Protein AF-0000000077903891 (afdb_homodimer)

Secondary structure (DSSP, 8-state):
-EEEEGGGGGGGTTS-HHHHHHHHHHHHHHHHS-GGGSPSEEEEEETTTEEEEEEEEE-B---SEEEEESSEEEEEEEEEE--EEEEE-S--EE-S--BTTEEEEE---SEEEE-SSSEEEEE-TT-EEEEEE-BTTBSEEEEEEEEEE---/-EEEEGGGGGGGTTS-HHHHHHHHHHHHHHHHS-GGGSPSEEEEEETTTEEEEEEEEE-B---SEEEEESSEEEEEEEEEE--EEEEE-S--EE-S--BTTEEEEE---SEEEE-SSSEEEEE-TT-EEEEEE-BTTBSEEEEEEEEEE---

Sequence (304 aa):
MICDALEHLNRYRGLHRNLDTAIDYLTAYHVAHDLSDLPLGRTEVDGENVFINVMEADLSPDSTRLEYHKKYADLQIDLTGGEGWGYTTLPGEEAGEFTGDIGFRTSPDAVSGTLGEGRFVLFFPGELHKPGVARPGCAHVRKAVIKIRMEDMICDALEHLNRYRGLHRNLDTAIDYLTAYHVAHDLSDLPLGRTEVDGENVFINVMEADLSPDSTRLEYHKKYADLQIDLTGGEGWGYTTLPGEEAGEFTGDIGFRTSPDAVSGTLGEGRFVLFFPGELHKPGVARPGCAHVRKAVIKIRMED

Radius of gyration: 19.02 Å; Cα contacts (8 Å, |Δi|>4): 755; chains: 2; bounding box: 44×51×45 Å

Structure (mmCIF, N/CA/C/O backbone):
data_AF-0000000077903891-model_v1
#
loop_
_entity.id
_entity.type
_entity.pdbx_description
1 polymer 'Toxin-antitoxin biofilm protein TabA'
#
loop_
_atom_site.group_PDB
_atom_site.id
_atom_site.type_symbol
_atom_site.label_atom_id
_atom_site.label_alt_id
_atom_site.label_comp_id
_atom_site.label_asym_id
_atom_site.label_entity_id
_atom_site.label_seq_id
_atom_site.pdbx_PDB_ins_code
_atom_site.Cartn_x
_atom_site.Cartn_y
_atom_site.Cartn_z
_atom_site.occupancy
_atom_site.B_iso_or_equiv
_atom_site.auth_seq_id
_atom_site.auth_comp_id
_atom_site.auth_asym_id
_atom_site.auth_atom_id
_atom_site.pdbx_PDB_model_num
ATOM 1 N N . MET A 1 1 ? 4.922 0.698 1.304 1 98.62 1 MET A N 1
ATOM 2 C CA . MET A 1 1 ? 3.844 1.652 1.537 1 98.62 1 MET A CA 1
ATOM 3 C C . MET A 1 1 ? 2.523 0.931 1.795 1 98.62 1 MET A C 1
ATOM 5 O O . MET A 1 1 ? 2.35 -0.218 1.387 1 98.62 1 MET A O 1
ATOM 9 N N . ILE A 1 2 ? 1.702 1.571 2.559 1 98.81 2 ILE A N 1
ATOM 10 C CA . ILE A 1 2 ? 0.356 1.092 2.85 1 98.81 2 ILE A CA 1
ATOM 11 C C . ILE A 1 2 ? -0.668 2.146 2.436 1 98.81 2 ILE A C 1
ATOM 13 O O . ILE A 1 2 ? -0.482 3.338 2.695 1 98.81 2 ILE A O 1
ATOM 17 N N . CYS A 1 3 ? -1.64 1.757 1.701 1 98.75 3 CYS A N 1
ATOM 18 C CA . CYS A 1 3 ? -2.785 2.607 1.398 1 98.75 3 CYS A CA 1
ATOM 19 C C . CYS A 1 3 ? -4.094 1.891 1.706 1 98.75 3 CYS A C 1
ATOM 21 O O . CYS A 1 3 ? -4.289 0.746 1.295 1 98.75 3 CYS A O 1
ATOM 23 N N . ASP A 1 4 ? -4.945 2.537 2.424 1 98.62 4 ASP A N 1
ATOM 24 C CA . ASP A 1 4 ? -6.191 1.904 2.846 1 98.62 4 ASP A CA 1
ATOM 25 C C . ASP A 1 4 ? -7.207 2.945 3.314 1 98.62 4 ASP A C 1
ATOM 27 O O . ASP A 1 4 ? -6.902 4.141 3.355 1 98.62 4 ASP A O 1
ATOM 31 N N . ALA A 1 5 ? -8.445 2.5 3.492 1 97.44 5 ALA A N 1
ATOM 32 C CA . ALA A 1 5 ? -9.445 3.352 4.129 1 97.44 5 ALA A CA 1
ATOM 33 C C . ALA A 1 5 ? -9.117 3.574 5.602 1 97.44 5 ALA A C 1
ATOM 35 O O . ALA A 1 5 ? -8.664 2.658 6.289 1 97.44 5 ALA A O 1
ATOM 36 N N . LEU A 1 6 ? -9.422 4.777 6.105 1 96.81 6 LEU A N 1
ATOM 37 C CA . LEU A 1 6 ? -9.156 5.125 7.5 1 96.81 6 LEU A CA 1
ATOM 38 C C . LEU A 1 6 ? -9.844 4.148 8.445 1 96.81 6 LEU A C 1
ATOM 40 O O . LEU A 1 6 ? -9.32 3.852 9.523 1 96.81 6 LEU A O 1
ATOM 44 N N . GLU A 1 7 ? -10.977 3.65 8.055 1 95.5 7 GLU A N 1
ATOM 45 C CA . GLU A 1 7 ? -11.734 2.73 8.906 1 95.5 7 GLU A CA 1
ATOM 46 C C . GLU A 1 7 ? -10.945 1.447 9.156 1 95.5 7 GLU A C 1
ATOM 48 O O . GLU A 1 7 ? -11.258 0.697 10.086 1 95.5 7 GLU A O 1
ATOM 53 N N . HIS A 1 8 ? -9.914 1.197 8.359 1 97.06 8 HIS A N 1
ATOM 54 C CA . HIS A 1 8 ? -9.141 -0.029 8.5 1 97.06 8 HIS A CA 1
ATOM 55 C C . HIS A 1 8 ? -7.781 0.25 9.133 1 97.06 8 HIS A C 1
ATOM 57 O O . HIS A 1 8 ? -6.902 -0.615 9.141 1 97.06 8 HIS A O 1
ATOM 63 N N . LEU A 1 9 ? -7.602 1.413 9.672 1 97.75 9 LEU A N 1
ATOM 64 C CA . LEU A 1 9 ? -6.316 1.818 10.234 1 97.75 9 LEU A CA 1
ATOM 65 C C . LEU A 1 9 ? -5.848 0.827 11.289 1 97.75 9 LEU A C 1
ATOM 67 O O . LEU A 1 9 ? -4.656 0.526 11.383 1 97.75 9 LEU A O 1
ATOM 71 N N . ASN A 1 10 ? -6.801 0.254 12.055 1 97.5 10 ASN A N 1
ATOM 72 C CA . ASN A 1 10 ? -6.477 -0.66 13.148 1 97.5 10 ASN A CA 1
ATOM 73 C C . ASN A 1 10 ? -5.879 -1.964 12.625 1 97.5 10 ASN A C 1
ATOM 75 O O . ASN A 1 10 ? -5.258 -2.713 13.383 1 97.5 10 ASN A O 1
ATOM 79 N N . ARG A 1 11 ? -6.035 -2.277 11.414 1 97 11 ARG A N 1
ATOM 80 C CA . ARG A 1 11 ? -5.477 -3.475 10.789 1 97 11 ARG A CA 1
ATOM 81 C C . ARG A 1 11 ? -3.957 -3.488 10.898 1 97 11 ARG A C 1
ATOM 83 O O . ARG A 1 11 ? -3.342 -4.559 10.945 1 97 11 ARG A O 1
ATOM 90 N N . TYR A 1 12 ? -3.375 -2.371 11.031 1 98.44 12 TYR A N 1
ATOM 91 C CA . TYR A 1 12 ? -1.927 -2.273 10.883 1 98.44 12 TYR A CA 1
ATOM 92 C C . TYR A 1 12 ? -1.246 -2.107 12.234 1 98.44 12 TYR A C 1
ATOM 94 O O . TYR A 1 12 ? -0.068 -1.748 12.305 1 98.44 12 TYR A O 1
ATOM 102 N N . ARG A 1 13 ? -1.991 -2.328 13.289 1 97.69 13 ARG A N 1
ATOM 103 C CA . ARG A 1 13 ? -1.388 -2.408 14.617 1 97.69 13 ARG A CA 1
ATOM 104 C C . ARG A 1 13 ? -0.367 -3.539 14.688 1 97.69 13 ARG A C 1
ATOM 106 O O . ARG A 1 13 ? -0.514 -4.555 14.008 1 97.69 13 ARG A O 1
ATOM 113 N N . GLY A 1 14 ? 0.69 -3.293 15.516 1 96.56 14 GLY A N 1
ATOM 114 C CA . GLY A 1 14 ? 1.688 -4.328 15.734 1 96.56 14 GLY A CA 1
ATOM 115 C C . GLY A 1 14 ? 2.908 -4.176 14.844 1 96.56 14 GLY A C 1
ATOM 116 O O . GLY A 1 14 ? 3.947 -4.793 15.094 1 96.56 14 GLY A O 1
ATOM 117 N N . LEU A 1 15 ? 2.828 -3.338 13.828 1 97.44 15 LEU A N 1
ATOM 118 C CA . LEU A 1 15 ? 3.969 -3.137 12.938 1 97.44 15 LEU A CA 1
ATOM 119 C C . LEU A 1 15 ? 5.078 -2.361 13.648 1 97.44 15 LEU A C 1
ATOM 121 O O . LEU A 1 15 ? 6.262 -2.576 13.375 1 97.44 15 LEU A O 1
ATOM 125 N N . HIS A 1 16 ? 4.734 -1.543 14.445 1 97.5 16 HIS A N 1
ATOM 126 C CA . HIS A 1 16 ? 5.652 -0.742 15.242 1 97.5 16 HIS A CA 1
ATOM 127 C C . HIS A 1 16 ? 4.93 -0.085 16.422 1 97.5 16 HIS A C 1
ATOM 129 O O . HIS A 1 16 ? 3.809 0.404 16.266 1 97.5 16 HIS A O 1
ATOM 135 N N . ARG A 1 17 ? 5.621 0 17.531 1 97.75 17 ARG A N 1
ATOM 136 C CA . ARG A 1 17 ? 4.996 0.527 18.734 1 97.75 17 ARG A CA 1
ATOM 137 C C . ARG A 1 17 ? 4.562 1.978 18.531 1 97.75 17 ARG A C 1
ATOM 139 O O . ARG A 1 17 ? 3.506 2.387 19.016 1 97.75 17 ARG A O 1
ATOM 146 N N . ASN A 1 18 ? 5.375 2.799 17.891 1 98.75 18 ASN A N 1
ATOM 147 C CA . ASN A 1 18 ? 5.02 4.199 17.672 1 98.75 18 ASN A CA 1
ATOM 148 C C . ASN A 1 18 ? 3.877 4.34 16.672 1 98.75 18 ASN A C 1
ATOM 150 O O . ASN A 1 18 ? 3.076 5.273 16.766 1 98.75 18 ASN A O 1
ATOM 154 N N . LEU A 1 19 ? 3.814 3.469 15.68 1 98.75 19 LEU A N 1
ATOM 155 C CA . LEU A 1 19 ? 2.652 3.445 14.797 1 98.75 19 LEU A CA 1
ATOM 156 C C . LEU A 1 19 ? 1.384 3.117 15.578 1 98.75 19 LEU A C 1
ATOM 158 O O . LEU A 1 19 ? 0.333 3.721 15.344 1 98.75 19 LEU A O 1
ATOM 162 N N . ASP A 1 20 ? 1.505 2.162 16.547 1 98.56 20 ASP A N 1
ATOM 163 C CA . ASP A 1 20 ? 0.372 1.854 17.422 1 98.56 20 ASP A CA 1
ATOM 164 C C . ASP A 1 20 ? -0.084 3.092 18.188 1 98.56 20 ASP A C 1
ATOM 166 O O . ASP A 1 20 ? -1.284 3.336 18.328 1 98.56 20 ASP A O 1
ATOM 170 N N . THR A 1 21 ? 0.893 3.822 18.656 1 98.75 21 THR A N 1
ATOM 171 C CA . THR A 1 21 ? 0.591 5.059 19.375 1 98.75 21 THR A CA 1
ATOM 172 C C . THR A 1 21 ? -0.173 6.027 18.484 1 98.75 21 THR A C 1
ATOM 174 O O . THR A 1 21 ? -1.169 6.617 18.906 1 98.75 21 THR A O 1
ATOM 177 N N . ALA A 1 22 ? 0.289 6.176 17.234 1 98.81 22 ALA A N 1
ATOM 178 C CA . ALA A 1 22 ? -0.391 7.043 16.281 1 98.81 22 ALA A CA 1
ATOM 179 C C . ALA A 1 22 ? -1.812 6.559 16.016 1 98.81 22 ALA A C 1
ATOM 181 O O . ALA A 1 22 ? -2.756 7.352 16 1 98.81 22 ALA A O 1
ATOM 182 N N . ILE A 1 23 ? -1.96 5.266 15.805 1 98.62 23 ILE A N 1
ATOM 183 C CA . ILE A 1 23 ? -3.256 4.66 15.516 1 98.62 23 ILE A CA 1
ATOM 184 C C . ILE A 1 23 ? -4.203 4.883 16.688 1 98.62 23 ILE A C 1
ATOM 186 O O . ILE A 1 23 ? -5.359 5.273 16.5 1 98.62 23 ILE A O 1
ATOM 190 N N . ASP A 1 24 ? -3.738 4.641 17.922 1 98.44 24 ASP A N 1
ATOM 191 C CA . ASP A 1 24 ? -4.547 4.855 19.125 1 98.44 24 ASP A CA 1
ATOM 192 C C . ASP A 1 24 ? -5.023 6.301 19.203 1 98.44 24 ASP A C 1
ATOM 194 O O . ASP A 1 24 ? -6.195 6.559 19.484 1 98.44 24 ASP A O 1
ATOM 198 N N . TYR A 1 25 ? -4.133 7.195 18.984 1 98.5 25 TYR A N 1
ATOM 199 C CA . TYR A 1 25 ? -4.48 8.609 19.078 1 98.5 25 TYR A CA 1
ATOM 200 C C . TYR A 1 25 ? -5.555 8.969 18.062 1 98.5 25 TYR A C 1
ATOM 202 O O . TYR A 1 25 ? -6.566 9.586 18.406 1 98.5 25 TYR A O 1
ATOM 210 N N . LEU A 1 26 ? -5.293 8.586 16.781 1 97.94 26 LEU A N 1
ATOM 211 C CA . LEU A 1 26 ? -6.207 8.938 15.703 1 97.94 26 LEU A CA 1
ATOM 212 C C . LEU A 1 26 ? -7.574 8.297 15.93 1 97.94 26 LEU A C 1
ATOM 214 O O . LEU A 1 26 ? -8.609 8.914 15.656 1 97.94 26 LEU A O 1
ATOM 218 N N . THR A 1 27 ? -7.562 7.07 16.391 1 96.25 27 THR A N 1
ATOM 219 C CA . THR A 1 27 ? -8.805 6.363 16.672 1 96.25 27 THR A CA 1
ATOM 220 C C . THR A 1 27 ? -9.594 7.066 17.766 1 96.25 27 THR A C 1
ATOM 222 O O . THR A 1 27 ? -10.789 7.312 17.625 1 96.25 27 THR A O 1
ATOM 225 N N . ALA A 1 28 ? -8.922 7.387 18.844 1 95.88 28 ALA A N 1
ATOM 226 C CA . ALA A 1 28 ? -9.562 8.086 19.953 1 95.88 28 ALA A CA 1
ATOM 227 C C . ALA A 1 28 ? -10.086 9.453 19.516 1 95.88 28 ALA A C 1
ATOM 229 O O . ALA A 1 28 ? -11.195 9.844 19.875 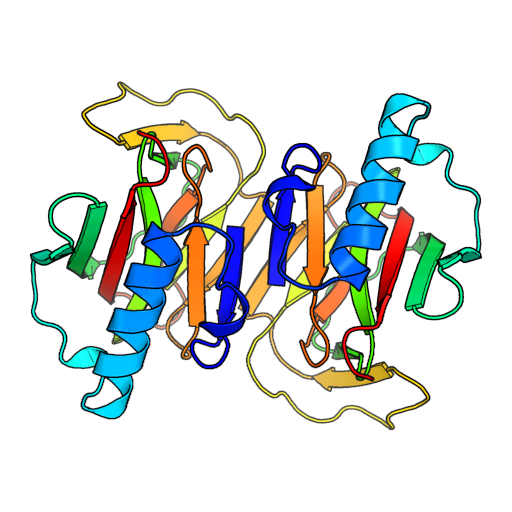1 95.88 28 ALA A O 1
ATOM 230 N N . TYR A 1 29 ? -9.258 10.141 18.781 1 94.88 29 TYR A N 1
ATOM 231 C CA . TYR A 1 29 ? -9.648 11.461 18.312 1 94.88 29 TYR A CA 1
ATOM 232 C C . TYR A 1 29 ? -10.891 11.383 17.438 1 94.88 29 TYR A C 1
ATOM 234 O O . TYR A 1 29 ? -11.812 12.188 17.578 1 94.88 29 TYR A O 1
ATOM 242 N N . HIS A 1 30 ? -10.906 10.414 16.516 1 89.56 30 HIS A N 1
ATOM 243 C CA . HIS A 1 30 ? -11.969 10.258 15.539 1 89.56 30 HIS A CA 1
ATOM 244 C C . HIS A 1 30 ? -13.297 9.914 16.203 1 89.56 30 HIS A C 1
ATOM 246 O O . HIS A 1 30 ? -14.367 10.219 15.664 1 89.56 30 HIS A O 1
ATOM 252 N N . VAL A 1 31 ? -13.328 9.273 17.375 1 87.88 31 VAL A N 1
ATOM 253 C CA . VAL A 1 31 ? -14.523 8.961 18.141 1 87.88 31 VAL A CA 1
ATOM 254 C C . VAL A 1 31 ? -15.141 10.25 18.688 1 87.88 31 VAL A C 1
ATOM 256 O O . VAL A 1 31 ? -16.359 10.398 18.703 1 87.88 31 VAL A O 1
ATOM 259 N N . ALA A 1 32 ? -14.32 11.109 18.984 1 90.31 32 ALA A N 1
ATOM 260 C CA . ALA A 1 32 ? -14.781 12.289 19.719 1 90.31 32 ALA A CA 1
ATOM 261 C C . ALA A 1 32 ? -14.938 13.484 18.781 1 90.31 32 ALA A C 1
ATOM 263 O O . ALA A 1 32 ? -15.672 14.43 19.094 1 90.31 32 ALA A O 1
ATOM 264 N N . HIS A 1 33 ? -14.164 13.414 17.656 1 91.94 33 HIS A N 1
ATOM 265 C CA . HIS A 1 33 ? -14.094 14.57 16.781 1 91.94 33 HIS A CA 1
ATOM 266 C C . HIS A 1 33 ? -14 14.141 15.312 1 91.94 33 HIS A C 1
ATOM 268 O O . HIS A 1 33 ? -13.75 12.969 15.023 1 91.94 33 HIS A O 1
ATOM 274 N N . ASP A 1 34 ? -14.219 15.148 14.492 1 93.88 34 ASP A N 1
ATOM 275 C CA . ASP A 1 34 ? -13.828 14.977 13.094 1 93.88 34 ASP A CA 1
ATOM 276 C C . ASP A 1 34 ? -12.336 15.211 12.906 1 93.88 34 ASP A C 1
ATOM 278 O O . ASP A 1 34 ? -11.766 16.141 13.5 1 93.88 34 ASP A O 1
ATOM 282 N N . LEU A 1 35 ? -11.711 14.414 12.188 1 94.5 35 LEU A N 1
ATOM 283 C CA . LEU A 1 35 ? -10.281 14.594 11.961 1 94.5 35 LEU A CA 1
ATOM 284 C C . LEU A 1 35 ? -9.992 15.977 11.383 1 94.5 35 LEU A C 1
ATOM 286 O O . LEU A 1 35 ? -8.914 16.531 11.594 1 94.5 35 LEU A O 1
ATOM 290 N N . SER A 1 36 ? -10.938 16.516 10.648 1 93.31 36 SER A N 1
ATOM 291 C CA . SER A 1 36 ? -10.766 17.828 10.055 1 93.31 36 SER A CA 1
ATOM 292 C C . SER A 1 36 ? -10.656 18.906 11.125 1 93.31 36 SER A C 1
ATOM 294 O O . SER A 1 36 ? -10.266 20.047 10.844 1 93.31 36 SER A O 1
ATOM 296 N N . ASP A 1 37 ? -10.906 18.594 12.359 1 94.94 37 ASP A N 1
ATOM 297 C CA . ASP A 1 37 ? -10.836 19.547 13.469 1 94.94 37 ASP A CA 1
ATOM 298 C C . ASP A 1 37 ? -9.414 19.641 14.016 1 94.94 37 ASP A C 1
ATOM 300 O O . ASP A 1 37 ? -9.109 20.5 14.836 1 94.94 37 ASP A O 1
ATOM 304 N N . LEU A 1 38 ? -8.586 18.75 13.586 1 96.69 38 LEU A N 1
ATOM 305 C CA . LEU A 1 38 ? -7.191 18.844 14 1 96.69 38 LEU A CA 1
ATOM 306 C C . LEU A 1 38 ? -6.641 20.25 13.734 1 96.69 38 LEU A C 1
ATOM 308 O O . LEU A 1 38 ? -6.863 20.812 12.664 1 96.69 38 LEU A O 1
ATOM 312 N N . PRO A 1 39 ? -5.926 20.828 14.711 1 97.19 39 PRO A N 1
ATOM 313 C CA . PRO A 1 39 ? -5.457 22.203 14.531 1 97.19 39 PRO A CA 1
ATOM 314 C C . PRO A 1 39 ? -4.297 22.312 13.547 1 97.19 39 PRO A C 1
ATOM 316 O O . PRO A 1 39 ? -3.479 21.406 13.445 1 97.19 39 PRO A O 1
ATOM 319 N N . LEU A 1 40 ? -4.23 23.484 12.875 1 98.25 40 LEU A N 1
ATOM 320 C CA . LEU A 1 40 ? -3.076 23.797 12.039 1 98.25 40 LEU A CA 1
ATOM 321 C C . LEU A 1 40 ? -1.788 23.766 12.852 1 98.25 40 LEU A C 1
ATOM 323 O O . LEU A 1 40 ? -1.776 24.172 14.016 1 98.25 40 LEU A O 1
ATOM 327 N N . GLY A 1 41 ? -0.686 23.312 12.195 1 98.44 41 GLY A N 1
ATOM 328 C CA . GLY A 1 41 ? 0.591 23.266 12.883 1 98.44 41 GLY A CA 1
ATOM 329 C C . GLY A 1 41 ? 0.857 21.922 13.547 1 98.44 41 GLY A C 1
ATOM 330 O O . GLY A 1 41 ? 0.318 20.906 13.125 1 98.44 41 GLY A O 1
ATOM 331 N N . ARG A 1 42 ? 1.796 21.938 14.508 1 98.44 42 ARG A N 1
ATOM 332 C CA . ARG A 1 42 ? 2.287 20.703 15.117 1 98.44 42 ARG A CA 1
ATOM 333 C C . ARG A 1 42 ? 1.479 20.344 16.359 1 98.44 42 ARG A C 1
ATOM 335 O O . ARG A 1 42 ? 1.249 21.188 17.219 1 98.44 42 ARG A O 1
ATOM 342 N N . THR A 1 43 ? 0.946 19.203 16.438 1 98.25 43 THR A N 1
ATOM 343 C CA . THR A 1 43 ? 0.375 18.578 17.609 1 98.25 43 THR A CA 1
ATOM 344 C C . THR A 1 43 ? 1.244 17.422 18.078 1 98.25 43 THR A C 1
ATOM 346 O O . THR A 1 43 ? 1.471 16.469 17.328 1 98.25 43 THR A O 1
ATOM 349 N N . GLU A 1 44 ? 1.752 17.5 19.328 1 98.5 44 GLU A N 1
ATOM 350 C CA . GLU A 1 44 ? 2.541 16.391 19.875 1 98.5 44 GLU A CA 1
ATOM 351 C C . GLU A 1 44 ? 1.645 15.273 20.391 1 98.5 44 GLU A C 1
ATOM 353 O O . GLU A 1 44 ? 0.669 15.523 21.094 1 98.5 44 GLU A O 1
ATOM 358 N N . VAL A 1 45 ? 1.899 14.125 20.031 1 98.56 45 VAL A N 1
ATOM 359 C CA . VAL A 1 45 ? 1.204 12.938 20.531 1 98.56 45 VAL A CA 1
ATOM 360 C C . VAL A 1 45 ? 2.059 12.242 21.578 1 98.56 45 VAL A C 1
ATOM 362 O O . VAL A 1 45 ? 1.574 11.922 22.672 1 98.56 45 VAL A O 1
ATOM 365 N N . ASP A 1 46 ? 3.268 11.984 21.312 1 98.44 46 ASP A N 1
ATOM 366 C CA . ASP A 1 46 ? 4.266 11.375 22.188 1 98.44 46 ASP A CA 1
ATOM 367 C C . ASP A 1 46 ? 5.652 11.969 21.938 1 98.44 46 ASP A C 1
ATOM 369 O O . ASP A 1 46 ? 6.574 11.258 21.531 1 98.44 46 ASP A O 1
ATOM 373 N N . GLY A 1 47 ? 5.746 13.266 22.234 1 97.75 47 GLY A N 1
ATOM 374 C CA . GLY A 1 47 ? 6.996 13.969 22.016 1 97.75 47 GLY A CA 1
ATOM 375 C C . GLY A 1 47 ? 7.492 13.875 20.578 1 97.75 47 GLY A C 1
ATOM 376 O O . GLY A 1 47 ? 6.742 14.148 19.641 1 97.75 47 GLY A O 1
ATOM 377 N N . GLU A 1 48 ? 8.789 13.43 20.484 1 97.75 48 GLU A N 1
ATOM 378 C CA . GLU A 1 48 ? 9.414 13.32 19.156 1 97.75 48 GLU A CA 1
ATOM 379 C C . GLU A 1 48 ? 9.141 11.953 18.531 1 97.75 48 GLU A C 1
ATOM 381 O O . GLU A 1 48 ? 9.461 11.727 17.375 1 97.75 48 GLU A O 1
ATOM 386 N N . ASN A 1 49 ? 8.523 11.109 19.297 1 98.5 49 ASN A N 1
ATOM 387 C CA . ASN A 1 49 ? 8.258 9.781 18.766 1 98.5 49 ASN A CA 1
ATOM 388 C C . ASN A 1 49 ? 7.094 9.797 17.781 1 98.5 49 ASN A C 1
ATOM 390 O O . ASN A 1 49 ? 7.133 9.109 16.766 1 98.5 49 ASN A O 1
ATOM 394 N N . VAL A 1 50 ? 6.055 10.508 18.141 1 98.88 50 VAL A N 1
ATOM 395 C CA . VAL A 1 50 ? 4.867 10.641 17.312 1 98.88 50 VAL A CA 1
ATOM 396 C C . VAL A 1 50 ? 4.316 12.055 17.406 1 98.88 50 VAL A C 1
ATOM 398 O O . VAL A 1 50 ? 4.043 12.547 18.5 1 98.88 50 VAL A O 1
ATOM 401 N N . PHE A 1 51 ? 4.168 12.719 16.281 1 98.88 51 PHE A N 1
ATOM 402 C CA . PHE A 1 51 ? 3.516 14.023 16.219 1 98.88 51 PHE A CA 1
ATOM 403 C C . PHE A 1 51 ? 2.807 14.219 14.891 1 98.88 51 PHE A C 1
ATOM 405 O O . PHE A 1 51 ? 3.066 13.492 13.93 1 98.88 51 PHE A O 1
ATOM 412 N N . ILE A 1 52 ? 1.897 15.188 14.867 1 98.81 52 ILE A N 1
ATOM 413 C CA . ILE A 1 52 ? 1.074 15.453 13.695 1 98.81 52 ILE A CA 1
ATOM 414 C C . ILE A 1 52 ? 1.342 16.859 13.18 1 98.81 52 ILE A C 1
ATOM 416 O O . ILE A 1 52 ? 1.277 17.828 13.945 1 98.81 52 ILE A O 1
ATOM 420 N N . ASN A 1 53 ? 1.7 16.984 11.93 1 98.75 53 ASN A N 1
ATOM 421 C CA . ASN A 1 53 ? 1.752 18.281 11.258 1 98.75 53 ASN A CA 1
ATOM 422 C C . ASN A 1 53 ? 0.543 18.484 10.352 1 98.75 53 ASN A C 1
ATOM 424 O O . ASN A 1 53 ? 0.373 17.781 9.359 1 98.75 53 ASN A O 1
ATOM 428 N N . VAL A 1 54 ? -0.291 19.438 10.742 1 98.75 54 VAL A N 1
ATOM 429 C CA . VAL A 1 54 ? -1.395 19.828 9.867 1 98.75 54 VAL A CA 1
ATOM 430 C C . VAL A 1 54 ? -1.014 21.078 9.078 1 98.75 54 VAL A C 1
ATOM 432 O O . VAL A 1 54 ? -0.513 22.047 9.641 1 98.75 54 VAL A O 1
ATOM 435 N N . MET A 1 55 ? -1.237 21.016 7.785 1 98.19 55 MET A N 1
ATOM 436 C CA . MET A 1 55 ? -0.864 22.141 6.934 1 98.19 55 MET A CA 1
ATOM 437 C C . MET A 1 55 ? -1.86 22.312 5.793 1 98.19 55 MET A C 1
ATOM 439 O O . MET A 1 55 ? -2.6 21.375 5.461 1 98.19 55 MET A O 1
ATOM 443 N N . GLU A 1 56 ? -1.899 23.5 5.277 1 97.38 56 GLU A N 1
ATOM 444 C CA . GLU A 1 56 ? -2.547 23.812 4.008 1 97.38 56 GLU A CA 1
ATOM 445 C C . GLU A 1 56 ? -1.517 24.016 2.898 1 97.38 56 GLU A C 1
ATOM 447 O O . GLU A 1 56 ? -0.45 24.594 3.129 1 97.38 56 GLU A O 1
ATOM 452 N N . ALA A 1 57 ? -1.854 23.469 1.8 1 96.31 57 ALA A N 1
ATOM 453 C CA . ALA A 1 57 ? -0.857 23.531 0.733 1 96.31 57 ALA A CA 1
ATOM 454 C C . ALA A 1 57 ? -1.525 23.594 -0.638 1 96.31 57 ALA A C 1
ATOM 456 O O . ALA A 1 57 ? -2.559 22.953 -0.857 1 96.31 57 ALA A O 1
ATOM 457 N N . ASP A 1 58 ? -0.955 24.391 -1.544 1 97.12 58 ASP A N 1
ATOM 458 C CA . ASP A 1 58 ? -1.288 24.281 -2.959 1 97.12 58 ASP A CA 1
ATOM 459 C C . ASP A 1 58 ? -0.623 23.047 -3.576 1 97.12 58 ASP A C 1
ATOM 461 O O . ASP A 1 58 ? 0.501 22.688 -3.213 1 97.12 58 ASP A O 1
ATOM 465 N N . LEU A 1 59 ? -1.329 22.484 -4.453 1 97.44 59 LEU A N 1
ATOM 466 C CA . LEU A 1 59 ? -0.84 21.25 -5.059 1 97.44 59 LEU A CA 1
ATOM 467 C C . LEU A 1 59 ? -0.004 21.547 -6.301 1 97.44 59 LEU A C 1
ATOM 469 O O . LEU A 1 59 ? -0.198 22.578 -6.949 1 97.44 59 LEU A O 1
ATOM 473 N N . SER A 1 60 ? 0.897 20.719 -6.547 1 95.88 60 SER A N 1
ATOM 474 C CA . SER A 1 60 ? 1.811 20.891 -7.672 1 95.88 60 SER A CA 1
ATOM 475 C C . SER A 1 60 ? 1.587 19.812 -8.734 1 95.88 60 SER A C 1
ATOM 477 O O . SER A 1 60 ? 1.026 18.75 -8.438 1 95.88 60 SER A O 1
ATOM 479 N N . PRO A 1 61 ? 2.027 20.156 -9.977 1 94.81 61 PRO A N 1
ATOM 480 C CA . PRO A 1 61 ? 1.984 19.094 -10.984 1 94.81 61 PRO A CA 1
ATOM 481 C C . PRO A 1 61 ? 2.871 17.906 -10.617 1 94.81 61 PRO A C 1
ATOM 483 O O . PRO A 1 61 ? 3.752 18.031 -9.766 1 94.81 61 PRO A O 1
ATOM 486 N N . ASP A 1 62 ? 2.598 16.891 -11.234 1 93.88 62 ASP A N 1
ATOM 487 C CA . ASP A 1 62 ? 3.408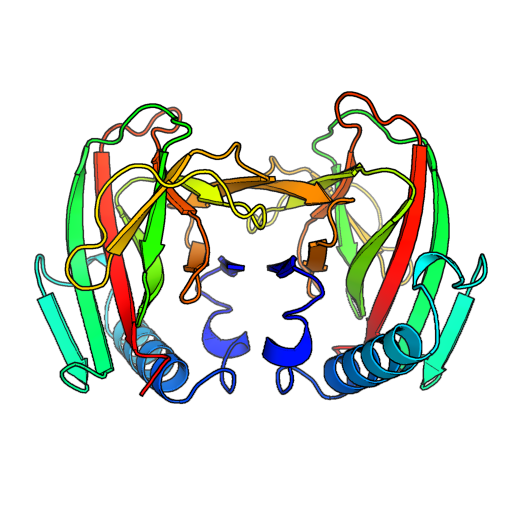 15.688 -11.047 1 93.88 62 ASP A CA 1
ATOM 488 C C . ASP A 1 62 ? 4.863 15.938 -11.445 1 93.88 62 ASP A C 1
ATOM 490 O O . ASP A 1 62 ? 5.133 16.688 -12.383 1 93.88 62 ASP A O 1
ATOM 494 N N . SER A 1 63 ? 5.789 15.297 -10.711 1 94.75 63 SER A N 1
ATOM 495 C CA . SER A 1 63 ? 7.227 15.422 -10.953 1 94.75 63 SER A CA 1
ATOM 496 C C . SER A 1 63 ? 7.949 14.117 -10.648 1 94.75 63 SER A C 1
ATOM 498 O O . SER A 1 63 ? 7.355 13.188 -10.102 1 94.75 63 SER A O 1
ATOM 500 N N . THR A 1 64 ? 9.242 14.078 -11.062 1 95.06 64 THR A N 1
ATOM 501 C CA . THR A 1 64 ? 10.039 12.883 -10.789 1 95.06 64 THR A CA 1
ATOM 502 C C . THR A 1 64 ? 10.805 13.031 -9.477 1 95.06 64 THR A C 1
ATOM 504 O O . THR A 1 64 ? 11.461 12.086 -9.031 1 95.06 64 THR A O 1
ATOM 507 N N . ARG A 1 65 ? 10.789 14.258 -8.945 1 96.31 65 ARG A N 1
ATOM 508 C CA . ARG A 1 65 ? 11.469 14.477 -7.672 1 96.31 65 ARG A CA 1
ATOM 509 C C . ARG A 1 65 ? 10.672 13.883 -6.516 1 96.31 65 ARG A C 1
ATOM 511 O O . ARG A 1 65 ? 9.531 14.273 -6.273 1 96.31 65 ARG A O 1
ATOM 518 N N . LEU A 1 66 ? 11.25 12.953 -5.832 1 97.81 66 LEU A N 1
ATOM 519 C CA . LEU A 1 66 ? 10.641 12.273 -4.691 1 97.81 66 LEU A CA 1
ATOM 520 C C . LEU A 1 66 ? 11.414 12.562 -3.412 1 97.81 66 LEU A C 1
ATOM 522 O O . LEU A 1 66 ? 12.633 12.758 -3.449 1 97.81 66 LEU A O 1
ATOM 526 N N . GLU A 1 67 ? 10.781 12.562 -2.344 1 97.94 67 GLU A N 1
ATOM 527 C CA . GLU A 1 67 ? 11.422 12.711 -1.041 1 97.94 67 GLU A CA 1
ATOM 528 C C . GLU A 1 67 ? 11.469 11.375 -0.294 1 97.94 67 GLU A C 1
ATOM 530 O O . GLU A 1 67 ? 10.719 10.453 -0.613 1 97.94 67 GLU A O 1
ATOM 535 N N . TYR A 1 68 ? 12.305 11.281 0.603 1 97.38 68 TYR A N 1
ATOM 536 C CA . TYR A 1 68 ? 12.344 10.211 1.591 1 97.38 68 TYR A CA 1
ATOM 537 C C . TYR A 1 68 ? 12.805 10.734 2.945 1 97.38 68 TYR A C 1
ATOM 539 O O . TYR A 1 68 ? 13.453 11.781 3.027 1 97.38 68 TYR A O 1
ATOM 547 N N . HIS A 1 69 ? 12.352 10.07 3.988 1 97.5 69 HIS A N 1
ATOM 548 C CA . HIS A 1 69 ? 12.742 10.414 5.352 1 97.5 69 HIS A CA 1
ATOM 549 C C . HIS A 1 69 ? 13.594 9.32 5.977 1 97.5 69 HIS A C 1
ATOM 551 O O . HIS A 1 69 ? 13.344 8.133 5.762 1 97.5 69 HIS A O 1
ATOM 557 N N . LYS A 1 70 ? 14.539 9.703 6.789 1 95 70 LYS A N 1
ATOM 558 C CA . LYS A 1 70 ? 15.477 8.742 7.359 1 95 70 LYS A CA 1
ATOM 559 C C . LYS A 1 70 ? 14.898 8.094 8.617 1 95 70 LYS A C 1
ATOM 561 O O . LYS A 1 70 ? 15.047 6.891 8.828 1 95 70 LYS A O 1
ATOM 566 N N . LYS A 1 71 ? 14.234 8.867 9.445 1 97.19 71 LYS A N 1
ATOM 567 C CA . LYS A 1 71 ? 13.859 8.391 10.773 1 97.19 71 LYS A CA 1
ATOM 568 C C . LYS A 1 71 ? 12.344 8.188 10.867 1 97.19 71 LYS A C 1
ATOM 570 O O . LYS A 1 71 ? 11.883 7.305 11.594 1 97.19 71 LYS A O 1
ATOM 575 N N . TYR A 1 72 ? 11.602 8.961 10.172 1 98.44 72 TYR A N 1
ATOM 576 C CA . TYR A 1 72 ? 10.164 9.008 10.406 1 98.44 72 TYR A CA 1
ATOM 577 C C . TYR A 1 72 ? 9.398 8.375 9.25 1 98.44 72 TYR A C 1
ATOM 579 O O . TYR A 1 72 ? 9.766 8.562 8.086 1 98.44 72 TYR A O 1
ATOM 587 N N . ALA A 1 73 ? 8.406 7.641 9.57 1 98.69 73 ALA A N 1
ATOM 588 C CA . ALA A 1 73 ? 7.355 7.34 8.602 1 98.69 73 ALA A CA 1
ATOM 589 C C . ALA A 1 73 ? 6.387 8.508 8.461 1 98.69 73 ALA A C 1
ATOM 591 O O . ALA A 1 73 ? 6.219 9.297 9.398 1 98.69 73 ALA A O 1
ATOM 592 N N . ASP A 1 74 ? 5.844 8.617 7.293 1 98.81 74 ASP A N 1
ATOM 593 C CA . ASP A 1 74 ? 4.785 9.594 7.027 1 98.81 74 ASP A CA 1
ATOM 594 C C . ASP A 1 74 ? 3.438 8.898 6.848 1 98.81 74 ASP A C 1
ATOM 596 O O . ASP A 1 74 ? 3.219 8.195 5.859 1 98.81 74 ASP A O 1
ATOM 600 N N . LEU A 1 75 ? 2.598 9.031 7.805 1 98.88 75 LEU A N 1
ATOM 601 C CA . LEU A 1 75 ? 1.196 8.68 7.605 1 98.88 75 LEU A CA 1
ATOM 602 C C . LEU A 1 75 ? 0.385 9.906 7.188 1 98.88 75 LEU A C 1
ATOM 604 O O . LEU A 1 75 ? 0.222 10.844 7.969 1 98.88 75 LEU A O 1
ATOM 608 N N . GLN A 1 76 ? -0.129 9.898 5.945 1 98.88 76 GLN A N 1
ATOM 609 C CA . GLN A 1 76 ? -0.753 11.094 5.375 1 98.88 76 GLN A CA 1
ATOM 610 C C . GLN A 1 76 ? -2.262 10.906 5.234 1 98.88 76 GLN A C 1
ATOM 612 O O . GLN A 1 76 ? -2.721 9.859 4.766 1 98.88 76 GLN A O 1
ATOM 617 N N . ILE A 1 77 ? -2.99 11.906 5.668 1 98.5 77 ILE A N 1
ATOM 618 C CA . ILE A 1 77 ? -4.441 11.977 5.566 1 98.5 77 ILE A CA 1
ATOM 619 C C . ILE A 1 77 ? -4.859 13.359 5.078 1 98.5 77 ILE A C 1
ATOM 621 O O . ILE A 1 77 ? -4.504 14.375 5.68 1 98.5 77 ILE A O 1
ATOM 625 N N . ASP A 1 78 ? -5.621 13.375 3.957 1 97.94 78 ASP A N 1
ATOM 626 C CA . ASP A 1 78 ? -6.195 14.648 3.551 1 97.94 78 ASP A CA 1
ATOM 627 C C . ASP A 1 78 ? -7.477 14.953 4.328 1 97.94 78 ASP A C 1
ATOM 629 O O . ASP A 1 78 ? -8.43 14.164 4.293 1 97.94 78 ASP A O 1
ATOM 633 N N . LEU A 1 79 ? -7.465 16.062 4.984 1 97.56 79 LEU A N 1
ATOM 634 C CA . LEU A 1 79 ? -8.586 16.469 5.824 1 97.56 79 LEU A CA 1
ATOM 635 C C . LEU A 1 79 ? -9.664 17.156 5 1 97.56 79 LEU A C 1
ATOM 637 O O . LEU A 1 79 ? -10.859 16.922 5.203 1 97.56 79 LEU A O 1
ATOM 641 N N . THR A 1 80 ? -9.297 18.094 4.168 1 95.75 80 THR A N 1
ATOM 642 C CA . THR A 1 80 ? -10.148 18.703 3.154 1 95.75 80 THR A CA 1
ATOM 643 C C . THR A 1 80 ? -9.438 18.75 1.805 1 95.75 80 THR A C 1
ATOM 645 O O . THR A 1 80 ? -8.227 18.953 1.744 1 95.75 80 THR A O 1
ATOM 648 N N . GLY A 1 81 ? -10.297 18.562 0.732 1 95.62 81 GLY A N 1
ATOM 649 C CA . GLY A 1 81 ? -9.711 18.438 -0.592 1 95.62 81 GLY A CA 1
ATOM 650 C C . GLY A 1 81 ? -9.117 17.062 -0.848 1 95.62 81 GLY A C 1
ATOM 651 O O . GLY A 1 81 ? -9.648 16.047 -0.376 1 95.62 81 GLY A O 1
ATOM 652 N N . GLY A 1 82 ? -8.125 17.047 -1.743 1 97 82 GLY A N 1
ATOM 653 C CA . GLY A 1 82 ? -7.453 15.82 -2.119 1 97 82 GLY A CA 1
ATOM 654 C C . GLY A 1 82 ? -6.203 16.047 -2.945 1 97 82 GLY A C 1
ATOM 655 O O . GLY A 1 82 ? -6.105 17.047 -3.668 1 97 82 GLY A O 1
ATOM 656 N N . GLU A 1 83 ? -5.34 15.164 -2.809 1 98.31 83 GLU A N 1
ATOM 657 C CA . GLU A 1 83 ? -4.098 15.258 -3.57 1 98.31 83 GLU A CA 1
ATOM 658 C C . GLU A 1 83 ? -3.703 13.898 -4.145 1 98.31 83 GLU A C 1
ATOM 660 O O . GLU A 1 83 ? -4.203 12.867 -3.703 1 98.31 83 GLU A O 1
ATOM 665 N N . GLY A 1 84 ? -2.85 13.977 -5.137 1 97.75 84 GLY A N 1
ATOM 666 C CA . GLY A 1 84 ? -2.166 12.781 -5.594 1 97.75 84 GLY A CA 1
ATOM 667 C C . GLY A 1 84 ? -0.842 12.539 -4.891 1 97.75 84 GLY A C 1
ATOM 668 O O . GLY A 1 84 ? -0.361 13.398 -4.156 1 97.75 84 GLY A O 1
ATOM 669 N N . TRP A 1 85 ? -0.36 11.375 -5.09 1 98.38 85 TRP A N 1
ATOM 670 C CA . TRP A 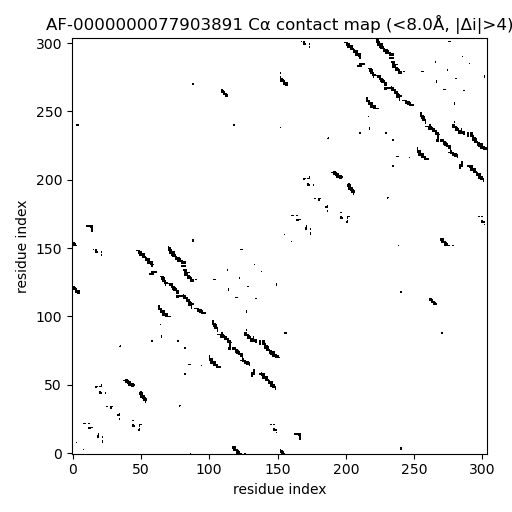1 85 ? 0.958 11.016 -4.574 1 98.38 85 TRP A CA 1
ATOM 671 C C . TRP A 1 85 ? 1.618 9.961 -5.461 1 98.38 85 TRP A C 1
ATOM 673 O O . TRP A 1 85 ? 0.951 9.32 -6.273 1 98.38 85 TRP A O 1
ATOM 683 N N . GLY A 1 86 ? 2.918 9.859 -5.402 1 98.44 86 GLY A N 1
ATOM 684 C CA . GLY A 1 86 ? 3.715 8.852 -6.09 1 98.44 86 GLY A CA 1
ATOM 685 C C . GLY A 1 86 ? 4.645 8.094 -5.164 1 98.44 86 GLY A C 1
ATOM 686 O O . GLY A 1 86 ? 4.938 8.555 -4.055 1 98.44 86 GLY A O 1
ATOM 687 N N . TYR A 1 87 ? 5.016 6.961 -5.57 1 98.56 87 TYR A N 1
ATOM 688 C CA . TYR A 1 87 ? 5.859 6.055 -4.801 1 98.56 87 TYR A CA 1
ATOM 689 C C . TYR A 1 87 ? 6.672 5.152 -5.727 1 98.56 87 TYR A C 1
ATOM 691 O O . TYR A 1 87 ? 6.203 4.77 -6.801 1 98.56 87 TYR A O 1
ATOM 699 N N . THR A 1 88 ? 7.91 4.84 -5.27 1 98.12 88 THR A N 1
ATOM 700 C CA . THR A 1 88 ? 8.695 3.85 -6 1 98.12 88 THR A CA 1
ATOM 701 C C . THR A 1 88 ? 9.625 3.092 -5.059 1 98.12 88 THR A C 1
ATOM 703 O O . THR A 1 88 ? 9.969 3.592 -3.986 1 98.12 88 THR A O 1
ATOM 706 N N . THR A 1 89 ? 9.938 1.86 -5.438 1 96.81 89 THR A N 1
ATOM 707 C CA . THR A 1 89 ? 10.914 1.065 -4.707 1 96.81 89 THR A CA 1
ATOM 708 C C . THR A 1 89 ? 12.273 1.122 -5.387 1 96.81 89 THR A C 1
ATOM 710 O O . THR A 1 89 ? 13.25 0.549 -4.891 1 96.81 89 THR A O 1
ATOM 713 N N . LEU A 1 90 ? 12.32 1.778 -6.504 1 94.75 90 LEU A N 1
ATOM 714 C CA . LEU A 1 90 ? 13.609 1.979 -7.164 1 94.75 90 LEU A CA 1
ATOM 715 C C . LEU A 1 90 ? 14.477 2.943 -6.367 1 94.75 90 LEU A C 1
ATOM 717 O O . LEU A 1 90 ? 13.969 3.879 -5.746 1 94.75 90 LEU A O 1
ATOM 721 N N . PRO A 1 91 ? 15.742 2.762 -6.359 1 91.56 91 PRO A N 1
ATOM 722 C CA . PRO A 1 91 ? 16.609 3.598 -5.527 1 91.56 91 PRO A CA 1
ATOM 723 C C . PRO A 1 91 ? 16.609 5.062 -5.957 1 91.56 91 PRO A C 1
ATOM 725 O O . PRO A 1 91 ? 16.703 5.957 -5.113 1 91.56 91 PRO A O 1
ATOM 728 N N . GLY A 1 92 ? 16.469 5.297 -7.223 1 93.88 92 GLY A N 1
ATOM 729 C CA . GLY A 1 92 ? 16.516 6.66 -7.73 1 93.88 92 GLY A CA 1
ATOM 730 C C . GLY A 1 92 ? 17.891 7.27 -7.711 1 93.88 92 GLY A C 1
ATOM 731 O O . GLY A 1 92 ? 18.859 6.613 -7.316 1 93.88 92 GLY A O 1
ATOM 732 N N . GLU A 1 93 ? 17.984 8.516 -8.203 1 95.94 93 GLU A N 1
ATOM 733 C CA . GLU A 1 93 ? 19.203 9.312 -8.203 1 95.94 93 GLU A CA 1
ATOM 734 C C . GLU A 1 93 ? 19.109 10.477 -7.223 1 95.94 93 GLU A C 1
ATOM 736 O O . GLU A 1 93 ? 18.094 11.18 -7.18 1 95.94 93 GLU A O 1
ATOM 741 N N . GLU A 1 94 ? 20.188 10.594 -6.453 1 93.25 94 GLU A N 1
ATOM 742 C CA . GLU A 1 94 ? 20.172 11.656 -5.453 1 93.25 94 GLU A CA 1
ATOM 743 C C . GLU A 1 94 ? 19.969 13.023 -6.098 1 93.25 94 GLU A C 1
ATOM 745 O O . GLU A 1 94 ? 20.547 13.312 -7.148 1 93.25 94 GLU A O 1
ATOM 750 N N . ALA A 1 95 ? 19.031 13.648 -5.539 1 90.31 95 ALA A N 1
ATOM 751 C CA . ALA A 1 95 ? 18.703 14.977 -6.047 1 90.31 95 ALA A CA 1
ATOM 752 C C . ALA A 1 95 ? 18.844 16.031 -4.957 1 90.31 95 ALA A C 1
ATOM 754 O O . ALA A 1 95 ? 17.859 16.547 -4.445 1 90.31 95 ALA A O 1
ATOM 755 N N . GLY A 1 96 ? 20.016 16.344 -4.426 1 87.12 96 GLY A N 1
ATOM 756 C CA . GLY A 1 96 ? 20.266 17.359 -3.422 1 87.12 96 GLY A CA 1
ATOM 757 C C . GLY A 1 96 ? 20.812 16.797 -2.125 1 87.12 96 GLY A C 1
ATOM 758 O O . GLY A 1 96 ? 21.094 15.602 -2.029 1 87.12 96 GLY A O 1
ATOM 759 N N . GLU A 1 97 ? 20.938 17.688 -1.129 1 88.12 97 G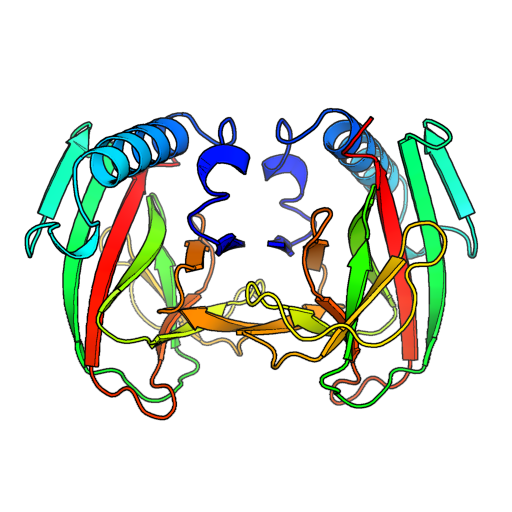LU A N 1
ATOM 760 C CA . GLU A 1 97 ? 21.531 17.281 0.145 1 88.12 97 GLU A CA 1
ATOM 761 C C . GLU A 1 97 ? 20.453 16.812 1.124 1 88.12 97 GLU A C 1
ATOM 763 O O . GLU A 1 97 ? 19.328 17.312 1.107 1 88.12 97 GLU A O 1
ATOM 768 N N . PHE A 1 98 ? 20.828 15.828 1.854 1 87.62 98 PHE A N 1
ATOM 769 C CA . PHE A 1 98 ? 20 15.383 2.967 1 87.62 98 PHE A CA 1
ATOM 770 C C . PHE A 1 98 ? 20.078 16.359 4.129 1 87.62 98 PHE A C 1
ATOM 772 O O . PHE A 1 98 ? 21.172 16.688 4.598 1 87.62 98 PHE A O 1
ATOM 779 N N . THR A 1 99 ? 19 16.953 4.535 1 90.06 99 THR A N 1
ATOM 780 C CA . THR A 1 99 ? 18.938 17.906 5.641 1 90.06 99 THR A CA 1
ATOM 781 C C . THR A 1 99 ? 17.922 17.453 6.684 1 90.06 99 THR A C 1
ATOM 783 O O . THR A 1 99 ? 16.75 17.219 6.359 1 90.06 99 THR A O 1
ATOM 786 N N . GLY A 1 100 ? 18.453 17.344 7.891 1 92.06 100 GLY A N 1
ATOM 787 C CA . GLY A 1 100 ? 17.547 16.875 8.93 1 92.06 100 GLY A CA 1
ATOM 788 C C . GLY A 1 100 ? 17.109 15.438 8.742 1 92.06 100 GLY A C 1
ATOM 789 O O . GLY A 1 100 ? 17.938 14.523 8.812 1 92.06 100 GLY A O 1
ATOM 790 N N . ASP A 1 101 ? 15.789 15.266 8.406 1 95.94 101 ASP A N 1
ATOM 791 C CA . ASP A 1 101 ? 15.242 13.914 8.25 1 95.94 101 ASP A CA 1
ATOM 792 C C . ASP A 1 101 ? 14.812 13.664 6.809 1 95.94 101 ASP A C 1
ATOM 794 O O . ASP A 1 101 ? 14.242 12.617 6.5 1 95.94 101 ASP A O 1
ATOM 798 N N . ILE A 1 102 ? 15.156 14.609 5.938 1 96.56 102 ILE A N 1
ATOM 799 C CA . ILE A 1 102 ? 14.539 14.492 4.617 1 96.56 102 ILE A CA 1
ATOM 800 C C . ILE A 1 102 ? 15.617 14.555 3.539 1 96.56 102 ILE A C 1
ATOM 802 O O . ILE A 1 102 ? 16.578 15.328 3.648 1 96.56 102 ILE A O 1
ATOM 806 N N . GLY A 1 103 ? 15.578 13.695 2.57 1 96.62 103 GLY A N 1
ATOM 807 C CA . GLY A 1 103 ? 16.344 13.703 1.34 1 96.62 103 GLY A CA 1
ATOM 808 C C . GLY A 1 103 ? 15.492 13.609 0.094 1 96.62 103 GLY A C 1
ATOM 809 O O . GLY A 1 103 ? 14.281 13.383 0.183 1 96.62 103 GLY A O 1
ATOM 810 N N . PHE A 1 104 ? 16.156 13.844 -1.081 1 97.31 104 PHE A N 1
ATOM 811 C CA . PHE A 1 104 ? 15.422 13.836 -2.344 1 97.31 104 PHE A CA 1
ATOM 812 C C . PHE A 1 104 ? 16.156 13.008 -3.387 1 97.31 104 PHE A C 1
ATOM 814 O O . PHE A 1 104 ? 17.391 13 -3.434 1 97.31 104 PHE A O 1
ATOM 821 N N . ARG A 1 105 ? 15.367 12.336 -4.117 1 97.31 105 ARG A N 1
ATOM 822 C CA . ARG A 1 105 ? 15.875 11.609 -5.277 1 97.31 105 ARG A CA 1
ATOM 823 C C . ARG A 1 105 ? 14.938 11.742 -6.469 1 97.31 105 ARG A C 1
ATOM 825 O O . ARG A 1 105 ? 13.766 12.109 -6.305 1 97.31 105 ARG A O 1
ATOM 832 N N . THR A 1 106 ? 15.516 11.531 -7.652 1 97.75 106 THR A N 1
ATOM 833 C CA . THR A 1 106 ? 14.695 11.492 -8.859 1 97.75 106 THR A CA 1
ATOM 834 C C . THR A 1 106 ? 14.484 10.055 -9.32 1 97.75 106 THR A C 1
ATOM 836 O O . THR A 1 106 ? 15.438 9.281 -9.414 1 97.75 106 THR A O 1
ATOM 839 N N . SER A 1 107 ? 13.297 9.727 -9.547 1 97.06 107 SER A N 1
ATOM 840 C CA . SER A 1 107 ? 12.875 8.422 -10.039 1 97.06 107 SER A CA 1
ATOM 841 C C . SER A 1 107 ? 11.438 8.469 -10.562 1 97.06 107 SER A C 1
ATOM 843 O O . SER A 1 107 ? 10.617 9.242 -10.078 1 97.06 107 SER A O 1
ATOM 845 N N . PRO A 1 108 ? 11.125 7.652 -11.617 1 95.38 108 PRO A N 1
ATOM 846 C CA . PRO A 1 108 ? 9.711 7.531 -11.969 1 95.38 108 PRO A CA 1
ATOM 847 C C . PRO A 1 108 ? 8.891 6.82 -10.891 1 95.38 108 PRO A C 1
ATOM 849 O O . PRO A 1 108 ? 9.43 5.984 -10.156 1 95.38 108 PRO A O 1
ATOM 852 N N . ASP A 1 109 ? 7.598 7.16 -10.852 1 96.56 109 ASP A N 1
ATOM 853 C CA . ASP A 1 109 ? 6.711 6.461 -9.922 1 96.56 109 ASP A CA 1
ATOM 854 C C . ASP A 1 109 ? 6.469 5.023 -10.375 1 96.56 109 ASP A C 1
ATOM 856 O O . ASP A 1 109 ? 6.309 4.758 -11.562 1 96.56 109 ASP A O 1
ATOM 860 N N . ALA A 1 110 ? 6.504 4.148 -9.445 1 97.06 110 ALA A N 1
ATOM 861 C CA . ALA A 1 110 ? 6.02 2.793 -9.688 1 97.06 110 ALA A CA 1
ATOM 862 C C . ALA A 1 110 ? 4.559 2.65 -9.273 1 97.06 110 ALA A C 1
ATOM 864 O O . ALA A 1 110 ? 3.842 1.788 -9.789 1 97.06 110 ALA A O 1
ATOM 865 N N . VAL A 1 111 ? 4.141 3.383 -8.289 1 98.06 111 VAL A N 1
ATOM 866 C CA . VAL A 1 111 ? 2.781 3.424 -7.758 1 98.06 111 VAL A CA 1
ATOM 867 C C . VAL A 1 111 ? 2.318 4.871 -7.633 1 98.06 111 VAL A C 1
ATOM 869 O O . VAL A 1 111 ? 3.096 5.746 -7.238 1 98.06 111 VAL A O 1
ATOM 872 N N . SER A 1 112 ? 1.136 5.125 -7.965 1 98 112 SER A N 1
ATOM 873 C CA . SER A 1 112 ? 0.525 6.434 -7.77 1 98 112 SER A CA 1
ATOM 874 C C . SER A 1 112 ? -0.901 6.309 -7.242 1 98 112 SER A C 1
ATOM 876 O O . SER A 1 112 ? -1.575 5.309 -7.5 1 98 112 SER A O 1
ATOM 878 N N . GLY A 1 113 ? -1.298 7.238 -6.5 1 97.81 113 GLY A N 1
ATOM 879 C CA . GLY A 1 113 ? -2.645 7.203 -5.957 1 97.81 113 GLY A CA 1
ATOM 880 C C . GLY A 1 113 ? -3.162 8.57 -5.555 1 97.81 113 GLY A C 1
ATOM 881 O O . GLY A 1 113 ? -2.484 9.586 -5.754 1 97.81 113 GLY A O 1
ATOM 882 N N . THR A 1 114 ? -4.402 8.531 -5.09 1 97.31 114 THR A N 1
ATOM 883 C CA . THR A 1 114 ? -5.039 9.758 -4.621 1 97.31 114 THR A CA 1
ATOM 884 C C . THR A 1 114 ? -5.539 9.594 -3.188 1 97.31 114 THR A C 1
ATOM 886 O O . THR A 1 114 ? -5.82 8.484 -2.746 1 97.31 114 THR A O 1
ATOM 889 N N . LEU A 1 115 ? -5.605 10.727 -2.484 1 97.31 115 LEU A N 1
ATOM 890 C CA . LEU A 1 115 ? -6.176 10.852 -1.147 1 97.31 115 LEU A CA 1
ATOM 891 C C . LEU A 1 115 ? -7.402 11.758 -1.159 1 97.31 115 LEU A C 1
ATOM 893 O O . LEU A 1 115 ? -7.73 12.352 -2.189 1 97.31 115 LEU A O 1
ATOM 897 N N . GLY A 1 116 ? -8.117 11.938 0.035 1 93.25 116 GLY A N 1
ATOM 898 C CA . GLY A 1 116 ? -9.297 12.789 0.156 1 93.25 116 GLY A CA 1
ATOM 899 C C . GLY A 1 116 ? -10.594 12.008 0.194 1 93.25 116 GLY A C 1
ATOM 900 O O . GLY A 1 116 ? -11.664 12.586 0.431 1 93.25 116 GLY A O 1
ATOM 901 N N . GLU A 1 117 ? -10.742 10.805 0.073 1 90.69 117 GLU A N 1
ATOM 902 C CA . GLU A 1 117 ? -11.922 9.945 0.119 1 90.69 117 GLU A CA 1
ATOM 903 C C . GLU A 1 117 ? -11.852 8.969 1.29 1 90.69 117 GLU A C 1
ATOM 905 O O . GLU A 1 117 ? -12.242 7.805 1.161 1 90.69 117 GLU A O 1
ATOM 910 N N . GLY A 1 118 ? -11.375 9.57 2.43 1 93.75 118 GLY A N 1
ATOM 911 C CA . GLY A 1 118 ? -11.32 8.773 3.643 1 93.75 118 GLY A CA 1
ATOM 912 C C . GLY A 1 118 ? -10.188 7.762 3.643 1 93.75 118 GLY A C 1
ATOM 913 O O . GLY A 1 118 ? -10.211 6.793 4.406 1 93.75 118 GLY A O 1
ATOM 914 N N . ARG A 1 119 ? -9.211 7.992 2.77 1 97.12 119 ARG A N 1
ATOM 915 C CA . ARG A 1 119 ? -8.062 7.094 2.691 1 97.12 119 ARG A CA 1
ATOM 916 C C . ARG A 1 119 ? -6.859 7.688 3.41 1 97.12 119 ARG A C 1
ATOM 918 O O . ARG A 1 119 ? -6.809 8.891 3.658 1 97.12 119 ARG A O 1
ATOM 925 N N . PHE A 1 120 ? -5.965 6.812 3.77 1 98.62 120 PHE A N 1
ATOM 926 C CA . PHE A 1 120 ? -4.629 7.215 4.191 1 98.62 120 PHE A CA 1
ATOM 927 C C . PHE A 1 120 ? -3.562 6.52 3.352 1 98.62 120 PHE A C 1
ATOM 929 O O . PHE A 1 120 ? -3.848 5.527 2.676 1 98.62 120 PHE A O 1
ATOM 936 N N . VAL A 1 121 ? -2.406 7.059 3.357 1 98.88 121 VAL A N 1
ATOM 937 C CA . VAL A 1 121 ? -1.221 6.391 2.826 1 98.88 121 VAL A CA 1
ATOM 938 C C . VAL A 1 121 ? -0.08 6.488 3.838 1 98.88 121 VAL A C 1
ATOM 940 O O . VAL A 1 121 ? 0.079 7.508 4.508 1 98.88 121 VAL A O 1
ATOM 943 N N . LEU A 1 122 ? 0.61 5.449 4.055 1 98.88 122 LEU A N 1
ATOM 944 C CA . LEU A 1 122 ? 1.749 5.344 4.957 1 98.88 122 LEU A CA 1
ATOM 945 C C . LEU A 1 122 ? 3.023 5.008 4.191 1 98.88 122 LEU A C 1
ATOM 947 O O . LEU A 1 122 ? 3.08 4 3.482 1 98.88 122 LEU A O 1
ATOM 951 N N . PHE A 1 123 ? 4 5.918 4.277 1 98.81 123 PHE A N 1
ATOM 952 C CA . PHE A 1 123 ? 5.332 5.68 3.734 1 98.81 123 PHE A CA 1
ATOM 953 C C . PHE A 1 123 ? 6.336 5.438 4.852 1 98.81 123 PHE A C 1
ATOM 955 O O . PHE A 1 123 ? 6.496 6.277 5.742 1 98.81 123 PHE A O 1
ATOM 962 N N . PHE A 1 124 ? 7.051 4.352 4.809 1 98.38 124 PHE A N 1
ATOM 963 C CA . PHE A 1 124 ? 8.047 4.02 5.82 1 98.38 124 PHE A CA 1
ATOM 964 C C . PHE A 1 124 ? 9.352 4.762 5.562 1 98.38 124 PHE A C 1
ATOM 966 O O . PHE A 1 124 ? 9.57 5.285 4.469 1 98.38 124 PHE A O 1
ATOM 973 N N . PRO A 1 125 ? 10.219 4.848 6.621 1 97.5 125 PRO A N 1
ATOM 974 C CA . PRO A 1 125 ? 11.531 5.469 6.414 1 97.5 125 PRO A CA 1
ATOM 975 C C . PRO A 1 125 ? 12.281 4.867 5.23 1 97.5 125 PRO A C 1
ATOM 977 O O . PRO A 1 125 ? 12.258 3.65 5.031 1 97.5 125 PRO A O 1
ATOM 980 N N . GLY A 1 126 ? 12.898 5.762 4.457 1 96.06 126 GLY A N 1
ATOM 981 C CA . GLY A 1 126 ? 13.695 5.324 3.322 1 96.06 126 GLY A CA 1
ATOM 982 C C . GLY A 1 126 ? 12.898 5.215 2.037 1 96.06 126 GLY A C 1
ATOM 983 O O . GLY A 1 126 ? 13.477 5.148 0.947 1 96.06 126 GLY A O 1
ATOM 984 N N . GLU A 1 127 ? 11.578 5.195 2.129 1 97.56 127 GLU A N 1
ATOM 985 C CA . GLU A 1 127 ? 10.742 5.004 0.947 1 97.56 127 GLU A CA 1
ATOM 986 C C . GLU A 1 127 ? 10.594 6.309 0.166 1 97.56 127 GLU A C 1
ATOM 988 O O . GLU A 1 127 ? 10.18 7.324 0.723 1 97.56 127 GLU A O 1
ATOM 993 N N . LEU A 1 128 ? 10.922 6.227 -1.102 1 98.19 128 LEU A N 1
ATOM 994 C CA . LEU A 1 128 ? 10.773 7.379 -1.985 1 98.19 128 LEU A CA 1
ATOM 995 C C . LEU A 1 128 ? 9.305 7.629 -2.309 1 98.19 128 LEU A C 1
ATOM 997 O O . LEU A 1 128 ? 8.594 6.723 -2.752 1 98.19 128 LEU A O 1
ATOM 1001 N N . HIS A 1 129 ? 8.836 8.805 -2.053 1 98.62 129 HIS A N 1
ATOM 1002 C CA . HIS A 1 129 ? 7.449 9.172 -2.314 1 98.62 129 HIS A CA 1
ATOM 1003 C C . HIS A 1 129 ? 7.32 10.656 -2.639 1 98.62 129 HIS A C 1
ATOM 1005 O O . HIS A 1 129 ? 8.234 11.438 -2.359 1 98.62 129 HIS A O 1
ATOM 1011 N N . LYS A 1 130 ? 6.309 11.031 -3.312 1 97.88 130 LYS A N 1
ATOM 1012 C CA . LYS A 1 130 ? 6.016 12.438 -3.588 1 97.88 130 LYS A CA 1
ATOM 1013 C C . LYS A 1 130 ? 4.562 12.773 -3.252 1 97.88 130 LYS A C 1
ATOM 1015 O O . LYS A 1 130 ? 3.641 12.227 -3.865 1 97.88 130 LYS A O 1
ATOM 1020 N N . PRO A 1 131 ? 4.402 13.57 -2.244 1 97 131 PRO A N 1
ATOM 1021 C CA . PRO A 1 131 ? 3.062 14.07 -1.923 1 97 131 PRO A CA 1
ATOM 1022 C C . PRO A 1 131 ? 2.697 15.328 -2.715 1 97 131 PRO A C 1
ATOM 1024 O O . PRO A 1 131 ? 3.506 15.82 -3.502 1 97 131 PRO A O 1
ATOM 1027 N N . GLY A 1 132 ? 1.512 15.766 -2.615 1 97.5 132 GLY A N 1
ATOM 1028 C CA . GLY A 1 132 ? 1.105 17.094 -3.059 1 97.5 132 GLY A CA 1
ATOM 1029 C C . GLY A 1 132 ? 0.87 17.172 -4.555 1 97.5 132 GLY A C 1
ATOM 1030 O O . GLY A 1 132 ? 0.944 18.25 -5.141 1 97.5 132 GLY A O 1
ATOM 1031 N N . VAL A 1 133 ? 0.691 16.031 -5.164 1 97.69 133 VAL A N 1
ATOM 1032 C CA . VAL A 1 133 ? 0.452 16.031 -6.605 1 97.69 133 VAL A CA 1
ATOM 1033 C C . VAL A 1 133 ? -0.965 16.531 -6.891 1 97.69 133 VAL A C 1
ATOM 1035 O O . VAL A 1 133 ? -1.925 16.078 -6.266 1 97.69 133 VAL A O 1
ATOM 1038 N N . ALA A 1 134 ? -1.047 17.406 -7.801 1 96.69 134 ALA A N 1
ATOM 1039 C CA . ALA A 1 134 ? -2.352 17.938 -8.188 1 96.69 134 ALA A CA 1
ATOM 1040 C C . ALA A 1 134 ? -3.23 16.844 -8.789 1 96.69 134 ALA A C 1
ATOM 1042 O O . ALA A 1 134 ? -2.742 15.977 -9.516 1 96.69 134 ALA A O 1
ATOM 1043 N N . ARG A 1 135 ? -4.5 16.875 -8.406 1 91.38 135 ARG A N 1
ATOM 1044 C CA . ARG A 1 135 ? -5.453 15.984 -9.062 1 91.38 135 ARG A CA 1
ATOM 1045 C C . ARG A 1 135 ? -6.645 16.766 -9.609 1 91.38 135 ARG A C 1
ATOM 1047 O O . ARG A 1 135 ? -6.906 17.891 -9.172 1 91.38 135 ARG A O 1
ATOM 1054 N N . PRO A 1 136 ? -7.293 16.141 -10.586 1 87.94 136 PRO A N 1
ATOM 1055 C CA . PRO A 1 136 ? -8.422 16.844 -11.188 1 87.94 136 PRO A CA 1
ATOM 1056 C C . PRO A 1 136 ? -9.414 17.375 -10.148 1 87.94 136 PRO A C 1
ATOM 1058 O O . PRO A 1 136 ? -9.844 16.625 -9.266 1 87.94 136 PRO A O 1
ATOM 1061 N N . GLY A 1 137 ? -9.742 18.609 -10.203 1 89.5 137 GLY A N 1
ATOM 1062 C CA . GLY A 1 137 ? -10.781 19.203 -9.383 1 89.5 137 GLY A CA 1
ATOM 1063 C C . GLY A 1 137 ? -10.273 19.688 -8.031 1 89.5 137 GLY A C 1
ATOM 1064 O O . GLY A 1 137 ? -11.047 20.203 -7.223 1 89.5 137 GLY A O 1
ATOM 1065 N N . CYS A 1 138 ? -9.016 19.422 -7.766 1 92.56 138 CYS A N 1
ATOM 1066 C CA . CYS A 1 138 ? -8.461 19.859 -6.488 1 92.56 138 CYS A CA 1
ATOM 1067 C C . CYS A 1 138 ? -7.156 20.625 -6.691 1 92.56 138 CYS A C 1
ATOM 1069 O O . CYS A 1 138 ? -6.23 20.109 -7.328 1 92.56 138 CYS A O 1
ATOM 1071 N N . ALA A 1 139 ? -7.086 21.859 -6.215 1 91 139 ALA A N 1
ATOM 1072 C CA . ALA A 1 139 ? -5.875 22.656 -6.336 1 91 139 ALA A CA 1
ATOM 1073 C C . ALA A 1 139 ? -5.242 22.906 -4.969 1 91 139 ALA A C 1
ATOM 1075 O O . ALA A 1 139 ? -4.09 23.344 -4.879 1 91 139 ALA A O 1
ATOM 1076 N N . HIS A 1 140 ? -6.062 22.688 -3.949 1 96 140 HIS A N 1
ATOM 1077 C CA . HIS A 1 140 ? -5.637 22.938 -2.578 1 96 140 HIS A CA 1
ATOM 1078 C C . HIS A 1 140 ? -6.023 21.797 -1.651 1 96 140 HIS A C 1
ATOM 1080 O O . HIS A 1 140 ? -6.996 21.078 -1.912 1 96 140 HIS A O 1
ATOM 1086 N N . VAL A 1 141 ? -5.199 21.641 -0.611 1 97.75 141 VAL A N 1
ATOM 1087 C CA . VAL A 1 141 ? -5.512 20.594 0.347 1 97.75 141 VAL A CA 1
ATOM 1088 C C . VAL A 1 141 ? -5.184 21.062 1.762 1 97.75 141 VAL A C 1
ATOM 1090 O O . VAL A 1 141 ? -4.297 21.891 1.953 1 97.75 141 VAL A O 1
ATOM 1093 N N . ARG A 1 142 ? -6.031 20.734 2.697 1 98 142 ARG A N 1
ATOM 1094 C CA . ARG A 1 142 ? -5.66 20.688 4.109 1 98 142 ARG A CA 1
ATOM 1095 C C . ARG A 1 142 ? -5.363 19.266 4.551 1 98 142 ARG A C 1
ATOM 1097 O O . ARG A 1 142 ? -6.23 18.391 4.473 1 98 142 ARG A O 1
ATOM 1104 N N . LYS A 1 143 ? -4.121 19.078 4.953 1 98.38 143 LYS A N 1
ATOM 1105 C CA . LYS A 1 143 ? -3.729 17.688 5.188 1 98.38 143 LYS A CA 1
ATOM 1106 C C . LYS A 1 143 ? -3.01 17.531 6.523 1 98.38 143 LYS A C 1
ATOM 1108 O O . LYS A 1 143 ? -2.42 18.5 7.031 1 98.38 143 LYS A O 1
ATOM 1113 N N . ALA A 1 144 ? -3.127 16.359 7.109 1 98.62 144 ALA A N 1
ATOM 1114 C CA . ALA A 1 144 ? -2.35 15.922 8.266 1 98.62 144 ALA A CA 1
ATOM 1115 C C . ALA A 1 144 ? -1.265 14.93 7.859 1 98.62 144 ALA A C 1
ATOM 1117 O O . ALA A 1 144 ? -1.538 13.961 7.152 1 98.62 144 ALA A O 1
ATOM 1118 N N . VAL A 1 145 ? -0.051 15.188 8.234 1 98.81 145 VAL A N 1
ATOM 1119 C CA . VAL A 1 145 ? 1.048 14.227 8.141 1 98.81 145 VAL A CA 1
ATOM 1120 C C . VAL A 1 145 ? 1.473 13.789 9.539 1 98.81 145 VAL A C 1
ATOM 1122 O O . VAL A 1 145 ? 2.041 14.586 10.297 1 98.81 145 VAL A O 1
ATOM 1125 N N . ILE A 1 146 ? 1.107 12.617 9.906 1 98.88 146 ILE A N 1
ATOM 1126 C CA . ILE A 1 146 ? 1.557 12.047 11.172 1 98.88 146 ILE A CA 1
ATOM 1127 C C . ILE A 1 146 ? 2.973 11.5 11.023 1 98.88 146 ILE A C 1
ATOM 1129 O O . ILE A 1 146 ? 3.209 10.586 10.227 1 98.88 146 ILE A O 1
ATOM 1133 N N . LYS A 1 147 ? 3.857 12.094 11.727 1 98.81 147 LYS A N 1
ATOM 1134 C CA . LYS A 1 147 ? 5.254 11.664 11.758 1 98.81 147 LYS A CA 1
ATOM 1135 C C . LYS A 1 147 ? 5.48 10.617 12.852 1 98.81 147 LYS A C 1
ATOM 1137 O O . LYS A 1 147 ? 5.184 10.859 14.023 1 98.81 147 LYS A O 1
ATOM 1142 N N . ILE A 1 148 ? 5.93 9.484 12.469 1 98.88 148 ILE A N 1
ATOM 1143 C CA . ILE A 1 148 ? 6.105 8.352 13.367 1 98.88 148 ILE A CA 1
ATOM 1144 C C . ILE A 1 148 ? 7.57 7.91 13.367 1 98.88 148 ILE A C 1
ATOM 1146 O O . ILE A 1 148 ? 8.062 7.371 12.375 1 98.88 148 ILE A O 1
ATOM 1150 N N . ARG A 1 149 ? 8.242 8.109 14.43 1 98.62 149 ARG A N 1
ATOM 1151 C CA . ARG A 1 149 ? 9.641 7.703 14.508 1 98.62 149 ARG A CA 1
ATOM 1152 C C . ARG A 1 149 ? 9.766 6.184 14.5 1 98.62 149 ARG A C 1
ATOM 1154 O O . ARG A 1 149 ? 9.211 5.5 15.359 1 98.62 149 ARG A O 1
ATOM 1161 N N . MET A 1 150 ? 10.414 5.621 13.531 1 96.75 150 MET A N 1
ATOM 1162 C CA . MET A 1 150 ? 10.57 4.176 13.406 1 96.75 150 MET A CA 1
ATOM 1163 C C . MET A 1 150 ? 11.977 3.74 13.797 1 96.75 150 MET A C 1
ATOM 1165 O O . MET A 1 150 ? 12.203 2.574 14.125 1 96.75 150 MET A O 1
ATOM 1169 N N . GLU A 1 151 ? 12.961 4.449 13.477 1 84.06 151 GLU A N 1
ATOM 1170 C CA . GLU A 1 151 ? 14.336 4.121 13.836 1 84.06 151 GLU A CA 1
ATOM 1171 C C . GLU A 1 151 ? 14.797 4.926 15.047 1 84.06 151 GLU A C 1
ATOM 1173 O O . GLU A 1 151 ? 14.32 6.035 15.281 1 84.06 151 GLU A O 1
ATOM 1178 N N . ASP A 1 152 ? 15.523 4.18 16.031 1 64.56 152 ASP A N 1
ATOM 1179 C CA . ASP A 1 152 ? 16.094 4.852 17.203 1 64.56 152 ASP A CA 1
ATOM 1180 C C . ASP A 1 152 ? 17.188 5.824 16.797 1 64.56 152 ASP A C 1
ATOM 1182 O O . ASP A 1 152 ?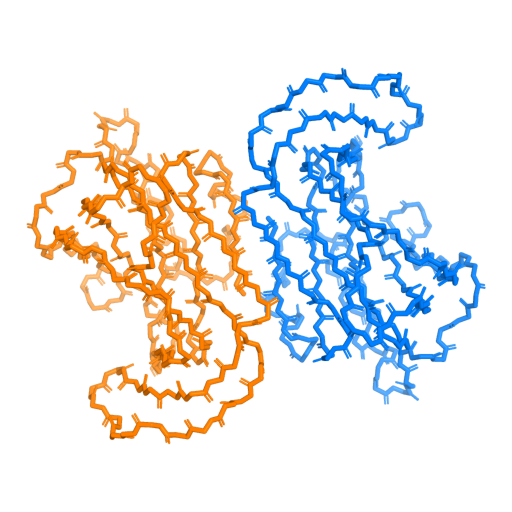 17.875 5.609 15.789 1 64.56 152 ASP A O 1
ATOM 1186 N N . MET B 1 1 ? -4.352 -1.985 1.156 1 98.62 1 MET B N 1
ATOM 1187 C CA . MET B 1 1 ? -3.348 -2.637 0.323 1 98.62 1 MET B CA 1
ATOM 1188 C C . MET B 1 1 ? -1.939 -2.266 0.779 1 98.62 1 MET B C 1
ATOM 1190 O O . MET B 1 1 ? -1.742 -1.232 1.42 1 98.62 1 MET B O 1
ATOM 1194 N N . ILE B 1 2 ? -1.046 -3.174 0.547 1 98.81 2 ILE B N 1
ATOM 1195 C CA . ILE B 1 2 ? 0.373 -2.971 0.818 1 98.81 2 ILE B CA 1
ATOM 1196 C C . ILE B 1 2 ? 1.178 -3.178 -0.463 1 98.81 2 ILE B C 1
ATOM 1198 O O . ILE B 1 2 ? 0.932 -4.125 -1.211 1 98.81 2 ILE B O 1
ATOM 1202 N N . CYS B 1 3 ? 2.004 -2.262 -0.78 1 98.75 3 CYS B N 1
ATOM 1203 C CA . CYS B 1 3 ? 2.971 -2.422 -1.861 1 98.75 3 CYS B CA 1
ATOM 1204 C C . CYS B 1 3 ? 4.379 -2.094 -1.385 1 98.75 3 CYS B C 1
ATOM 1206 O O . CYS B 1 3 ? 4.605 -1.054 -0.765 1 98.75 3 CYS B O 1
ATOM 1208 N N . ASP B 1 4 ? 5.293 -2.967 -1.646 1 98.56 4 ASP B N 1
ATOM 1209 C CA . ASP B 1 4 ? 6.656 -2.785 -1.162 1 98.56 4 ASP B CA 1
ATOM 1210 C C . ASP B 1 4 ? 7.633 -3.686 -1.918 1 98.56 4 ASP B C 1
ATOM 1212 O O . ASP B 1 4 ? 7.223 -4.477 -2.771 1 98.56 4 ASP B O 1
ATOM 1216 N N . ALA B 1 5 ? 8.922 -3.428 -1.719 1 97.38 5 ALA B N 1
ATOM 1217 C CA . ALA B 1 5 ? 9.945 -4.344 -2.227 1 97.38 5 ALA B CA 1
ATOM 1218 C C . ALA B 1 5 ? 9.898 -5.676 -1.485 1 97.38 5 ALA B C 1
ATOM 1220 O O . ALA B 1 5 ? 9.688 -5.711 -0.272 1 97.38 5 ALA B O 1
ATOM 1221 N N . LEU B 1 6 ? 10.18 -6.77 -2.201 1 96.75 6 LEU B N 1
ATOM 1222 C CA . LEU B 1 6 ? 10.18 -8.109 -1.619 1 96.75 6 LEU B CA 1
ATOM 1223 C C . LEU B 1 6 ? 11.148 -8.188 -0.442 1 96.75 6 LEU B C 1
ATOM 1225 O O . LEU B 1 6 ? 10.891 -8.914 0.523 1 96.75 6 LEU B O 1
ATOM 1229 N N . GLU B 1 7 ? 12.219 -7.461 -0.513 1 95.44 7 GLU B N 1
ATOM 1230 C CA . GLU B 1 7 ? 13.219 -7.492 0.547 1 95.44 7 GLU B CA 1
ATOM 1231 C C . GLU B 1 7 ? 12.641 -6.996 1.869 1 95.44 7 GLU B C 1
ATOM 1233 O O . GLU B 1 7 ? 13.211 -7.238 2.934 1 95.44 7 GLU B O 1
ATOM 1238 N N . HIS B 1 8 ? 11.492 -6.312 1.812 1 97.06 8 HIS B N 1
ATOM 1239 C CA . HIS B 1 8 ? 10.898 -5.762 3.025 1 97.06 8 HIS B CA 1
ATOM 1240 C C . HIS B 1 8 ? 9.68 -6.574 3.457 1 97.06 8 HIS B C 1
ATOM 1242 O O . HIS B 1 8 ? 8.914 -6.145 4.324 1 97.06 8 HIS B O 1
ATOM 1248 N N . LEU B 1 9 ? 9.5 -7.727 2.896 1 97.75 9 LEU B N 1
ATOM 1249 C CA . LEU B 1 9 ? 8.328 -8.547 3.168 1 97.75 9 LEU B CA 1
ATOM 1250 C C . LEU B 1 9 ? 8.188 -8.82 4.66 1 97.75 9 LEU B C 1
ATOM 1252 O O . LEU B 1 9 ? 7.082 -8.836 5.195 1 97.75 9 LEU B O 1
ATOM 1256 N N . ASN B 1 10 ? 9.328 -8.984 5.359 1 97.5 10 ASN B N 1
ATOM 1257 C CA . ASN B 1 10 ? 9.336 -9.32 6.777 1 97.5 10 ASN B CA 1
ATOM 1258 C C . ASN B 1 10 ? 8.781 -8.18 7.625 1 97.5 10 ASN B C 1
ATOM 1260 O O . ASN B 1 10 ? 8.406 -8.383 8.781 1 97.5 10 ASN B O 1
ATOM 1264 N N . ARG B 1 11 ? 8.711 -7.016 7.133 1 97 11 ARG B N 1
ATOM 1265 C CA . ARG B 1 11 ? 8.156 -5.855 7.828 1 97 11 ARG B CA 1
ATOM 1266 C C . ARG B 1 11 ? 6.699 -6.09 8.219 1 97 11 ARG B C 1
ATOM 1268 O O . ARG B 1 11 ? 6.223 -5.547 9.211 1 97 11 ARG B O 1
ATOM 1275 N N . TYR B 1 12 ? 6.051 -6.938 7.539 1 98.44 12 TYR B N 1
ATOM 1276 C CA . TYR B 1 12 ? 4.598 -7.023 7.668 1 98.44 12 TYR B CA 1
ATOM 1277 C C . TYR B 1 12 ? 4.199 -8.266 8.461 1 98.44 12 TYR B C 1
ATOM 1279 O O . TYR B 1 12 ? 3.029 -8.656 8.461 1 98.44 12 TYR B O 1
ATOM 1287 N N . ARG B 1 13 ? 5.164 -8.891 9.094 1 97.69 13 ARG B N 1
ATOM 1288 C CA . ARG B 1 13 ? 4.859 -9.945 10.055 1 97.69 13 ARG B CA 1
ATOM 1289 C C . ARG B 1 13 ? 4 -9.422 11.195 1 97.69 13 ARG B C 1
ATOM 1291 O O . ARG B 1 13 ? 4.117 -8.258 11.586 1 97.69 13 ARG B O 1
ATOM 1298 N N . GLY B 1 14 ? 3.113 -10.328 11.703 1 96.56 14 GLY B N 1
ATOM 1299 C CA . GLY B 1 14 ? 2.295 -9.977 12.844 1 96.56 14 GLY B CA 1
ATOM 1300 C C . GLY B 1 14 ? 0.906 -9.5 12.461 1 96.56 14 GLY B C 1
ATOM 1301 O O . GLY B 1 14 ? 0.012 -9.43 13.305 1 96.56 14 GLY B O 1
ATOM 1302 N N . LEU B 1 15 ? 0.688 -9.195 11.195 1 97.44 15 LEU B N 1
ATOM 1303 C CA . LEU B 1 15 ? -0.626 -8.734 10.758 1 97.44 15 LEU B CA 1
ATOM 1304 C C . LEU B 1 15 ? -1.639 -9.875 10.789 1 97.44 15 LEU B C 1
ATOM 1306 O O . LEU B 1 15 ? -2.824 -9.656 11.047 1 97.44 15 LEU B O 1
ATOM 1310 N N . HIS B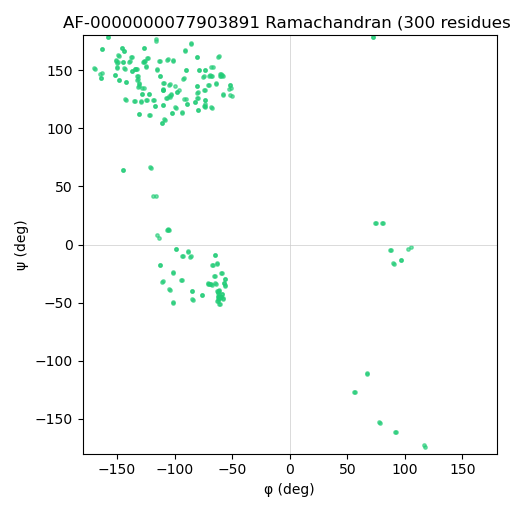 1 16 ? -1.228 -10.961 10.531 1 97.56 16 HIS B N 1
ATOM 1311 C CA . HIS B 1 16 ? -2.039 -12.172 10.555 1 97.56 16 HIS B CA 1
ATOM 1312 C C . HIS B 1 16 ? -1.165 -13.422 10.562 1 97.56 16 HIS B C 1
ATOM 1314 O O . HIS B 1 16 ? -0.156 -13.484 9.859 1 97.56 16 HIS B O 1
ATOM 1320 N N . ARG B 1 17 ? -1.613 -14.422 11.289 1 97.69 17 ARG B N 1
ATOM 1321 C CA . ARG B 1 17 ? -0.809 -15.625 11.438 1 97.69 17 ARG B CA 1
ATOM 1322 C C . ARG B 1 17 ? -0.579 -16.312 10.094 1 97.69 17 ARG B C 1
ATOM 1324 O O . ARG B 1 17 ? 0.508 -16.828 9.836 1 97.69 17 ARG B O 1
ATOM 1331 N N . ASN B 1 18 ? -1.585 -16.375 9.242 1 98.75 18 ASN B N 1
ATOM 1332 C CA . ASN B 1 18 ? -1.425 -17.016 7.941 1 98.75 18 ASN B CA 1
ATOM 1333 C C . ASN B 1 18 ? -0.538 -16.203 7.008 1 98.75 18 ASN B C 1
ATOM 1335 O O . ASN B 1 18 ? 0.163 -16.75 6.164 1 98.75 18 ASN B O 1
ATOM 1339 N N . LEU B 1 19 ? -0.594 -14.875 7.098 1 98.75 19 LEU B N 1
ATOM 1340 C CA . LEU B 1 19 ? 0.357 -14.047 6.363 1 98.75 19 LEU B CA 1
ATOM 1341 C C . LEU B 1 19 ? 1.786 -14.328 6.816 1 98.75 19 LEU B C 1
ATOM 1343 O O . LEU B 1 19 ? 2.699 -14.398 5.988 1 98.75 19 LEU B O 1
ATOM 1347 N N . ASP B 1 20 ? 1.965 -14.531 8.164 1 98.56 20 ASP B N 1
ATOM 1348 C CA . ASP B 1 20 ? 3.277 -14.914 8.672 1 98.56 20 ASP B CA 1
ATOM 1349 C C . ASP B 1 20 ? 3.756 -16.219 8.047 1 98.56 20 ASP B C 1
ATOM 1351 O O . ASP B 1 20 ? 4.926 -16.359 7.688 1 98.56 20 ASP B O 1
ATOM 1355 N N . THR B 1 21 ? 2.824 -17.141 7.949 1 98.75 21 THR B N 1
ATOM 1356 C CA . THR B 1 21 ? 3.141 -18.422 7.328 1 98.75 21 THR B 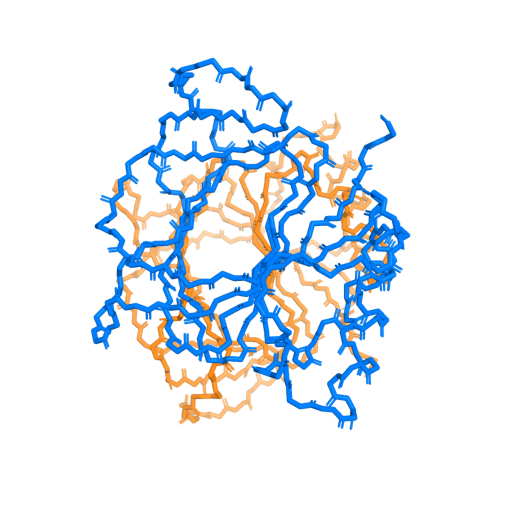CA 1
ATOM 1357 C C . THR B 1 21 ? 3.602 -18.219 5.887 1 98.75 21 THR B C 1
ATOM 1359 O O . THR B 1 21 ? 4.602 -18.812 5.461 1 98.75 21 THR B O 1
ATOM 1362 N N . ALA B 1 22 ? 2.887 -17.375 5.145 1 98.81 22 ALA B N 1
ATOM 1363 C CA . ALA B 1 22 ? 3.262 -17.078 3.766 1 98.81 22 ALA B CA 1
ATOM 1364 C C . ALA B 1 22 ? 4.637 -16.422 3.703 1 98.81 22 ALA B C 1
ATOM 1366 O O . ALA B 1 22 ? 5.473 -16.797 2.877 1 98.81 22 ALA B O 1
ATOM 1367 N N . ILE B 1 23 ? 4.871 -15.469 4.566 1 98.62 23 ILE B N 1
ATOM 1368 C CA . ILE B 1 23 ? 6.133 -14.734 4.609 1 98.62 23 ILE B CA 1
ATOM 1369 C C . ILE B 1 23 ? 7.277 -15.695 4.922 1 98.62 23 ILE B C 1
ATOM 1371 O O . ILE B 1 23 ? 8.32 -15.664 4.266 1 98.62 23 ILE B O 1
ATOM 1375 N N . ASP B 1 24 ? 7.102 -16.562 5.922 1 98.44 24 ASP B N 1
ATOM 1376 C CA . ASP B 1 24 ? 8.117 -17.547 6.289 1 98.44 24 ASP B CA 1
ATOM 1377 C C . ASP B 1 24 ? 8.453 -18.453 5.105 1 98.44 24 ASP B C 1
ATOM 1379 O O . ASP B 1 24 ? 9.625 -18.703 4.82 1 98.44 24 ASP B O 1
ATOM 1383 N N . TYR B 1 25 ? 7.445 -18.922 4.457 1 98.5 25 TYR B N 1
ATOM 1384 C CA . TYR B 1 25 ? 7.66 -19.812 3.324 1 98.5 25 TYR B CA 1
ATOM 1385 C C . TYR B 1 25 ? 8.461 -19.125 2.227 1 98.5 25 TYR B C 1
ATOM 1387 O O . TYR B 1 25 ? 9.453 -19.656 1.736 1 98.5 25 TYR B O 1
ATOM 1395 N N . LEU B 1 26 ? 7.988 -17.906 1.838 1 98 26 LEU B N 1
ATOM 1396 C CA . LEU B 1 26 ? 8.617 -17.172 0.749 1 98 26 LEU B CA 1
ATOM 1397 C C . LEU B 1 26 ? 10.062 -16.812 1.101 1 98 26 LEU B C 1
ATOM 1399 O O . LEU B 1 26 ? 10.945 -16.875 0.244 1 98 26 LEU B O 1
ATOM 1403 N N . THR B 1 27 ? 10.266 -16.438 2.336 1 96.38 27 THR B N 1
ATOM 1404 C CA . THR B 1 27 ? 11.602 -16.094 2.797 1 96.38 27 THR B CA 1
ATOM 1405 C C . THR B 1 27 ? 12.523 -17.312 2.723 1 96.38 27 THR B C 1
ATOM 1407 O O . THR B 1 27 ? 13.633 -17.219 2.195 1 96.38 27 THR B O 1
ATOM 1410 N N . ALA B 1 28 ? 12.07 -18.422 3.23 1 96.06 28 ALA B N 1
ATOM 1411 C CA . ALA B 1 28 ? 12.852 -19.656 3.193 1 96.06 28 ALA B CA 1
ATOM 1412 C C . ALA B 1 28 ? 13.125 -20.094 1.758 1 96.06 28 ALA B C 1
ATOM 1414 O O . ALA B 1 28 ? 14.25 -20.484 1.426 1 96.06 28 ALA B O 1
ATOM 1415 N N . TYR B 1 29 ? 12.094 -20.016 0.962 1 95.12 29 TYR B N 1
ATOM 1416 C CA . TYR B 1 29 ? 12.242 -20.406 -0.436 1 95.12 29 TYR B CA 1
ATOM 1417 C C . TYR B 1 29 ? 13.273 -19.547 -1.141 1 95.12 29 TYR B C 1
ATOM 1419 O O . TYR B 1 29 ? 14.117 -20.047 -1.884 1 95.12 29 TYR B O 1
ATOM 1427 N N . HIS B 1 30 ? 13.203 -18.234 -0.911 1 90.12 30 HIS B N 1
ATOM 1428 C CA . HIS B 1 30 ? 14.047 -17.25 -1.583 1 90.12 30 HIS B CA 1
ATOM 1429 C C . HIS B 1 30 ? 15.508 -17.422 -1.196 1 90.12 30 HIS B C 1
ATOM 1431 O O . HIS B 1 30 ? 16.406 -17.078 -1.97 1 90.12 30 HIS B O 1
ATOM 1437 N N . VAL B 1 31 ? 15.852 -17.953 -0.015 1 88.44 31 VAL B N 1
ATOM 1438 C CA . VAL B 1 31 ? 17.203 -18.25 0.433 1 88.44 31 VAL B CA 1
ATOM 1439 C C . VAL B 1 31 ? 17.797 -19.391 -0.391 1 88.44 31 VAL B C 1
ATOM 1441 O O . VAL B 1 31 ? 18.969 -19.359 -0.753 1 88.44 31 VAL B O 1
ATOM 1444 N N . ALA B 1 32 ? 16.969 -20.25 -0.727 1 90.94 32 ALA B N 1
ATOM 1445 C CA . ALA B 1 32 ? 17.453 -21.484 -1.325 1 90.94 32 ALA B CA 1
ATOM 1446 C C . ALA B 1 32 ? 17.281 -21.469 -2.842 1 90.94 32 ALA B C 1
ATOM 1448 O O . ALA B 1 32 ? 17.969 -22.203 -3.559 1 90.94 32 ALA B O 1
ATOM 1449 N N . HIS B 1 33 ? 16.312 -20.625 -3.279 1 92.56 33 HIS B N 1
ATOM 1450 C CA . HIS B 1 33 ? 15.945 -20.625 -4.691 1 92.56 33 HIS B CA 1
ATOM 1451 C C . HIS B 1 33 ? 15.594 -19.234 -5.18 1 92.56 33 HIS B C 1
ATOM 1453 O O . HIS B 1 33 ? 15.414 -18.312 -4.375 1 92.56 33 HIS B O 1
ATOM 1459 N N . ASP B 1 34 ? 15.539 -19.172 -6.496 1 94.06 34 ASP B N 1
ATOM 1460 C CA . ASP B 1 34 ? 14.898 -18 -7.094 1 94.06 34 ASP B CA 1
ATOM 1461 C C . ASP B 1 34 ? 13.375 -18.156 -7.082 1 94.06 34 ASP B C 1
ATOM 1463 O O . ASP B 1 34 ? 12.852 -19.234 -7.352 1 94.06 34 ASP B O 1
ATOM 1467 N N . LEU B 1 35 ? 12.703 -17.156 -6.746 1 94.69 35 LEU B N 1
ATOM 1468 C CA . LEU B 1 35 ? 11.242 -17.234 -6.727 1 94.69 35 LEU B CA 1
ATOM 1469 C C . LEU B 1 35 ? 10.703 -17.656 -8.094 1 94.69 35 LEU B C 1
ATOM 1471 O O . LEU B 1 35 ? 9.633 -18.266 -8.18 1 94.69 35 LEU B O 1
ATOM 1475 N N . SER B 1 36 ? 11.422 -17.312 -9.125 1 93.5 36 SER B N 1
ATOM 1476 C CA . SER B 1 36 ? 10.992 -17.656 -10.477 1 93.5 36 SER B CA 1
ATOM 1477 C C . SER B 1 36 ? 10.992 -19.172 -10.68 1 93.5 36 SER B C 1
ATOM 1479 O O . SER B 1 36 ? 10.438 -19.672 -11.656 1 93.5 36 SER B O 1
ATOM 1481 N N . ASP B 1 37 ? 11.516 -19.922 -9.773 1 95.06 37 ASP B N 1
ATOM 1482 C CA . ASP B 1 37 ? 11.562 -21.391 -9.859 1 95.06 37 ASP B CA 1
ATOM 1483 C C . ASP B 1 37 ? 10.281 -22.016 -9.32 1 95.06 37 ASP B C 1
ATOM 1485 O O . ASP B 1 37 ? 10.062 -23.219 -9.469 1 95.06 37 ASP B O 1
ATOM 1489 N N . LEU B 1 38 ? 9.477 -21.219 -8.711 1 96.75 38 LEU B N 1
ATOM 1490 C CA . LEU B 1 38 ? 8.195 -21.75 -8.258 1 96.75 38 LEU B CA 1
ATOM 1491 C C . LEU B 1 38 ? 7.461 -22.438 -9.398 1 96.75 38 LEU B C 1
ATOM 1493 O O . LEU B 1 38 ? 7.398 -21.906 -10.516 1 96.75 38 LEU B O 1
ATOM 1497 N N . PRO B 1 39 ? 6.91 -23.641 -9.164 1 97.19 39 PRO B N 1
ATOM 1498 C CA . PRO B 1 39 ? 6.281 -24.391 -10.25 1 97.19 39 PRO B CA 1
ATOM 1499 C C . PRO B 1 39 ? 4.934 -23.797 -10.672 1 97.19 39 PRO B C 1
ATOM 1501 O O . PRO B 1 39 ? 4.215 -23.234 -9.836 1 97.19 39 PRO B O 1
ATOM 1504 N N . LEU B 1 40 ? 4.613 -23.984 -11.969 1 98.25 40 LEU B N 1
ATOM 1505 C CA . LEU B 1 40 ? 3.287 -23.625 -12.453 1 98.25 40 LEU B CA 1
ATOM 1506 C C . LEU B 1 40 ? 2.207 -24.391 -11.688 1 98.25 40 LEU B C 1
ATOM 1508 O O . LEU B 1 40 ? 2.398 -25.547 -11.32 1 98.25 40 LEU B O 1
ATOM 1512 N N . GLY B 1 41 ? 1.043 -23.703 -11.492 1 98.44 41 GLY B N 1
ATOM 1513 C CA . GLY B 1 41 ? -0.051 -24.344 -10.789 1 98.44 41 GLY B CA 1
ATOM 1514 C C . GLY B 1 41 ? -0.032 -24.094 -9.289 1 98.44 41 GLY B C 1
ATOM 1515 O O . GLY B 1 41 ? 0.52 -23.094 -8.836 1 98.44 41 GLY B O 1
ATOM 1516 N N . ARG B 1 42 ? -0.753 -24.938 -8.547 1 98.44 42 ARG B N 1
ATOM 1517 C CA . ARG B 1 42 ? -0.976 -24.734 -7.121 1 98.44 42 ARG B CA 1
ATOM 1518 C C . ARG B 1 42 ? 0.107 -25.406 -6.289 1 98.44 42 ARG B C 1
ATOM 1520 O O . ARG B 1 42 ? 0.418 -26.578 -6.508 1 98.44 42 ARG B O 1
ATOM 1527 N N . THR B 1 43 ? 0.756 -24.734 -5.453 1 98.19 43 THR B N 1
ATOM 1528 C CA . THR B 1 43 ? 1.622 -25.219 -4.387 1 98.19 43 THR B CA 1
ATOM 1529 C C . THR B 1 43 ? 0.993 -24.969 -3.021 1 98.19 43 THR B C 1
ATOM 1531 O O . THR B 1 43 ? 0.714 -23.828 -2.66 1 98.19 43 THR B O 1
ATOM 1534 N N . GLU B 1 44 ? 0.749 -26.047 -2.256 1 98.44 44 GLU B N 1
ATOM 1535 C CA . GLU B 1 44 ? 0.207 -25.891 -0.91 1 98.44 44 GLU B CA 1
ATOM 1536 C C . GLU B 1 44 ? 1.303 -25.516 0.085 1 98.44 44 GLU B C 1
ATOM 1538 O O . GLU B 1 44 ? 2.373 -26.125 0.095 1 98.44 44 GLU B O 1
ATOM 1543 N N . VAL B 1 45 ? 1.097 -24.562 0.84 1 98.56 45 VAL B N 1
ATOM 1544 C CA . VAL B 1 45 ? 1.996 -24.172 1.919 1 98.56 45 VAL B CA 1
ATOM 1545 C C . VAL B 1 45 ? 1.453 -24.672 3.256 1 98.56 45 VAL B C 1
ATOM 1547 O O . VAL B 1 45 ? 2.182 -25.297 4.035 1 98.56 45 VAL B O 1
ATOM 1550 N N . ASP B 1 46 ? 0.24 -24.438 3.539 1 98.5 46 ASP B N 1
ATOM 1551 C CA . ASP B 1 46 ? -0.49 -24.859 4.727 1 98.5 46 ASP B CA 1
ATOM 1552 C C . ASP B 1 46 ? -1.948 -25.172 4.395 1 98.5 46 ASP B C 1
ATOM 1554 O O . ASP B 1 46 ? -2.859 -24.531 4.922 1 98.5 46 ASP B O 1
ATOM 1558 N N . GLY B 1 47 ? -2.107 -26.203 3.561 1 97.75 47 GLY B N 1
ATOM 1559 C CA . GLY B 1 47 ? -3.443 -26.578 3.131 1 97.75 47 GLY B CA 1
ATOM 1560 C C . GLY B 1 47 ? -4.215 -25.453 2.484 1 97.75 47 GLY B C 1
ATOM 1561 O O . GLY B 1 47 ? -3.711 -24.797 1.573 1 97.75 47 GLY B O 1
ATOM 1562 N N . GLU B 1 48 ? -5.449 -25.234 3.049 1 97.69 48 GLU B N 1
ATOM 1563 C CA . GLU B 1 48 ? -6.316 -24.188 2.508 1 97.69 48 GLU B CA 1
ATOM 1564 C C . GLU B 1 48 ? -6.039 -22.844 3.164 1 97.69 48 GLU B C 1
ATOM 1566 O O . GLU B 1 48 ? -6.566 -21.812 2.734 1 97.69 48 GLU B O 1
ATOM 1571 N N . ASN B 1 49 ? -5.199 -22.875 4.148 1 98.5 49 ASN B N 1
ATOM 1572 C CA . ASN B 1 49 ? -4.914 -21.625 4.836 1 98.5 49 ASN B CA 1
ATOM 1573 C C . ASN B 1 49 ? -3.988 -20.734 4.012 1 98.5 49 ASN B C 1
ATOM 1575 O O . ASN B 1 49 ? -4.172 -19.516 3.965 1 98.5 49 ASN B O 1
ATOM 1579 N N . VAL B 1 50 ? -2.98 -21.344 3.438 1 98.88 50 VAL B N 1
ATOM 1580 C CA . VAL B 1 50 ? -2.014 -20.625 2.605 1 98.88 50 VAL B CA 1
ATOM 1581 C C . VAL B 1 50 ? -1.599 -21.516 1.431 1 98.88 50 VAL B C 1
ATOM 1583 O O . VAL B 1 50 ? -1.159 -22.656 1.623 1 98.88 50 VAL B O 1
ATOM 1586 N N . PHE B 1 51 ? -1.749 -21 0.234 1 98.88 51 PHE B N 1
ATOM 1587 C CA . PHE B 1 51 ? -1.257 -21.688 -0.958 1 98.88 51 PHE B CA 1
ATOM 1588 C C . PHE B 1 51 ? -0.86 -20.688 -2.031 1 98.88 51 PHE B C 1
ATOM 1590 O O . PHE B 1 51 ? -1.232 -19.516 -1.958 1 98.88 51 PHE B O 1
ATOM 1597 N N . ILE B 1 52 ? -0.088 -21.156 -3.008 1 98.81 52 ILE B N 1
ATOM 1598 C CA . ILE B 1 52 ? 0.444 -20.312 -4.066 1 98.81 52 ILE B CA 1
ATOM 1599 C C . ILE B 1 52 ? -0.068 -20.781 -5.422 1 98.81 52 ILE B C 1
ATOM 1601 O O . ILE B 1 52 ? 0.055 -21.969 -5.754 1 98.81 52 ILE B O 1
ATOM 1605 N N . ASN B 1 53 ? -0.68 -19.922 -6.16 1 98.75 53 ASN B N 1
ATOM 1606 C CA . ASN B 1 53 ? -1.001 -20.188 -7.559 1 98.75 53 ASN B CA 1
ATOM 1607 C C . ASN B 1 53 ? -0.037 -19.469 -8.5 1 98.75 53 ASN B C 1
ATOM 1609 O O . ASN B 1 53 ? -0.003 -18.234 -8.547 1 98.75 53 ASN B O 1
ATOM 1613 N N . VAL B 1 54 ? 0.757 -20.266 -9.203 1 98.75 54 VAL B N 1
ATOM 1614 C CA . VAL B 1 54 ? 1.607 -19.703 -10.242 1 98.75 54 VAL B CA 1
ATOM 1615 C C . VAL B 1 54 ? 0.945 -19.875 -11.602 1 98.75 54 VAL B C 1
ATOM 1617 O O . VAL B 1 54 ? 0.479 -20.969 -11.938 1 98.75 54 VAL B O 1
ATOM 1620 N N . MET B 1 55 ? 0.911 -18.781 -12.336 1 98.12 55 MET B N 1
ATOM 1621 C CA . MET B 1 55 ? 0.254 -18.828 -13.641 1 98.12 55 MET B CA 1
ATOM 1622 C C . MET B 1 55 ? 0.969 -17.938 -14.641 1 98.12 55 MET B C 1
ATOM 1624 O O . MET B 1 55 ? 1.717 -17.031 -14.258 1 98.12 55 MET B O 1
ATOM 1628 N N . GLU B 1 56 ? 0.768 -18.266 -15.898 1 97.31 56 GLU B N 1
ATOM 1629 C CA . GLU B 1 56 ? 1.105 -17.391 -17.016 1 97.31 56 GLU B CA 1
ATOM 1630 C C . GLU B 1 56 ? -0.145 -16.75 -17.625 1 97.31 56 GLU B C 1
ATOM 1632 O O . GLU B 1 56 ? -1.19 -17.406 -17.719 1 97.31 56 GLU B O 1
ATOM 1637 N N . ALA B 1 57 ? 0.014 -15.516 -17.891 1 96.25 57 ALA B N 1
ATOM 1638 C CA . ALA B 1 57 ? -1.183 -14.828 -18.375 1 96.25 57 ALA B CA 1
ATOM 1639 C C . ALA B 1 57 ? -0.821 -13.711 -19.344 1 96.25 57 ALA B C 1
ATOM 1641 O O . ALA B 1 57 ? 0.208 -13.047 -19.188 1 96.25 57 ALA B O 1
ATOM 1642 N N . ASP B 1 58 ? -1.647 -13.547 -20.391 1 97 58 ASP B N 1
ATOM 1643 C CA . ASP B 1 58 ? -1.604 -12.32 -21.188 1 97 58 ASP B CA 1
ATOM 1644 C C . ASP B 1 58 ? -2.244 -11.156 -20.438 1 97 58 ASP B C 1
ATOM 1646 O O . ASP B 1 58 ? -3.215 -11.344 -19.688 1 97 58 ASP B O 1
ATOM 1650 N N . LEU B 1 59 ? -1.688 -10.055 -20.656 1 97.38 59 LEU B N 1
ATOM 1651 C CA . LEU B 1 59 ? -2.16 -8.875 -19.938 1 97.38 59 LEU B CA 1
ATOM 1652 C C . LEU B 1 59 ? -3.264 -8.164 -20.719 1 97.38 59 LEU B C 1
ATOM 1654 O O . LEU B 1 59 ? -3.316 -8.258 -21.953 1 97.38 59 LEU B O 1
ATOM 1658 N N . SER B 1 60 ? -4.09 -7.559 -20.016 1 95.75 60 SER B N 1
ATOM 1659 C CA . SER B 1 60 ? -5.23 -6.871 -20.609 1 95.75 60 SER B CA 1
ATOM 1660 C C . SER B 1 60 ? -5.129 -5.363 -20.422 1 95.75 60 SER B C 1
ATOM 1662 O O . SER B 1 60 ? -4.418 -4.891 -19.531 1 95.75 60 SER B O 1
ATOM 1664 N N . PRO B 1 61 ? -5.863 -4.648 -21.328 1 94.62 61 PRO B N 1
ATOM 1665 C CA . PRO B 1 61 ? -5.926 -3.207 -21.078 1 94.62 61 PRO B CA 1
ATOM 1666 C C . PRO B 1 61 ? -6.59 -2.865 -19.75 1 94.62 61 PRO B C 1
ATOM 1668 O O . PRO B 1 61 ? -7.281 -3.705 -19.156 1 94.62 61 PRO B O 1
ATOM 1671 N N . ASP B 1 62 ? -6.344 -1.735 -19.359 1 93.69 62 ASP B N 1
ATOM 1672 C CA . ASP B 1 62 ? -6.973 -1.237 -18.141 1 93.69 62 ASP B CA 1
ATOM 1673 C C . ASP B 1 62 ? -8.492 -1.236 -18.266 1 93.69 62 ASP B C 1
ATOM 1675 O O . ASP B 1 62 ? -9.031 -0.978 -19.344 1 93.69 62 ASP B O 1
ATOM 1679 N N . SER B 1 63 ? -9.18 -1.522 -17.125 1 94.62 63 SER B N 1
ATOM 1680 C CA . SER B 1 63 ? -10.641 -1.561 -17.062 1 94.62 63 SER B CA 1
ATOM 1681 C C . SER B 1 63 ? -11.141 -1.074 -15.711 1 94.62 63 SER B C 1
ATOM 1683 O O . SER B 1 63 ? -10.359 -0.874 -14.789 1 94.62 63 SER B O 1
ATOM 1685 N N . THR B 1 64 ? -12.492 -0.862 -15.656 1 94.88 64 THR B N 1
ATOM 1686 C CA . THR B 1 64 ? -13.078 -0.427 -14.398 1 94.88 64 THR B CA 1
ATOM 1687 C C . THR B 1 64 ? -13.57 -1.625 -13.594 1 94.88 64 THR B C 1
ATOM 1689 O O . THR B 1 64 ? -14.016 -1.471 -12.453 1 94.88 64 THR B O 1
ATOM 1692 N N . ARG B 1 65 ? -13.578 -2.791 -14.25 1 96.25 65 ARG B N 1
ATOM 1693 C CA . ARG B 1 65 ? -14 -3.996 -13.547 1 96.25 65 ARG B CA 1
ATOM 1694 C C . ARG B 1 65 ? -12.922 -4.461 -12.57 1 96.25 65 ARG B C 1
ATOM 1696 O O . ARG B 1 65 ? -11.805 -4.773 -12.969 1 96.25 65 ARG B O 1
ATOM 1703 N N . LEU B 1 66 ? -13.242 -4.48 -11.328 1 97.75 66 LEU B N 1
ATOM 1704 C CA . LEU B 1 66 ? -12.344 -4.895 -10.25 1 97.75 66 LEU B CA 1
ATOM 1705 C C . LEU B 1 66 ? -12.867 -6.156 -9.57 1 97.75 66 LEU B C 1
ATOM 1707 O O . LEU B 1 66 ? -14.078 -6.371 -9.484 1 97.75 66 LEU B O 1
ATOM 1711 N N . GLU B 1 67 ? -12.023 -6.922 -9.07 1 97.88 67 GLU B N 1
ATOM 1712 C CA . GLU B 1 67 ? -12.398 -8.102 -8.297 1 97.88 67 GLU B CA 1
ATOM 1713 C C . GLU B 1 67 ? -12.148 -7.891 -6.809 1 97.88 67 GLU B C 1
ATOM 1715 O O . GLU B 1 67 ? -11.391 -7.004 -6.422 1 97.88 67 GLU B O 1
ATOM 1720 N N . TYR B 1 68 ? -12.773 -8.617 -6.039 1 97.25 68 TYR B N 1
ATOM 1721 C CA . TYR B 1 68 ? -12.508 -8.742 -4.613 1 97.25 68 TYR B CA 1
ATOM 1722 C C . TYR B 1 68 ? -12.719 -10.18 -4.145 1 97.25 68 TYR B C 1
ATOM 1724 O O . TYR B 1 68 ? -13.453 -10.945 -4.781 1 97.25 68 TYR B O 1
ATOM 1732 N N . HIS B 1 69 ? -11.992 -10.547 -3.111 1 97.44 69 HIS B N 1
ATOM 1733 C CA . HIS B 1 69 ? -12.125 -11.875 -2.518 1 97.44 69 HIS B CA 1
ATOM 1734 C C . HIS B 1 69 ? -12.711 -11.789 -1.112 1 97.44 69 HIS B C 1
ATOM 1736 O O . HIS B 1 69 ? -12.391 -10.875 -0.352 1 97.44 69 HIS B O 1
ATOM 1742 N N . LYS B 1 70 ? -13.5 -12.766 -0.751 1 94.88 70 LYS B N 1
ATOM 1743 C CA . LYS B 1 70 ? -14.195 -12.734 0.534 1 94.88 70 LYS B CA 1
ATOM 1744 C C . LYS B 1 70 ? -13.305 -13.273 1.651 1 94.88 70 LYS B C 1
ATOM 1746 O O . LYS B 1 70 ? -13.281 -12.719 2.752 1 94.88 70 LYS B O 1
ATOM 1751 N N . LYS B 1 71 ? -12.57 -14.312 1.382 1 97.12 71 LYS B N 1
ATOM 1752 C CA . LYS B 1 71 ? -11.875 -15.031 2.447 1 97.12 71 LYS B CA 1
ATOM 1753 C C . LYS B 1 71 ? -10.367 -14.836 2.354 1 97.12 71 LYS B C 1
ATOM 1755 O O . LYS B 1 71 ? -9.672 -14.812 3.371 1 97.12 71 LYS B O 1
ATOM 1760 N N . TYR B 1 72 ? -9.867 -14.688 1.184 1 98.44 72 TYR B N 1
ATOM 1761 C CA . TYR B 1 72 ? -8.422 -14.75 0.989 1 98.44 72 TYR B CA 1
ATOM 1762 C C . TYR B 1 72 ? -7.852 -13.375 0.656 1 98.44 72 TYR B C 1
ATOM 1764 O O . TYR B 1 72 ? -8.461 -12.609 -0.092 1 98.44 72 TYR B O 1
ATOM 1772 N N . ALA B 1 73 ? -6.742 -13.078 1.212 1 98.69 73 ALA B N 1
ATOM 1773 C CA . ALA B 1 73 ? -5.887 -12.023 0.674 1 98.69 73 ALA B CA 1
ATOM 1774 C C . ALA B 1 73 ? -5.094 -12.531 -0.528 1 98.69 73 ALA B C 1
ATOM 1776 O O . ALA B 1 73 ? -4.82 -13.727 -0.647 1 98.69 73 ALA B O 1
ATOM 1777 N N . ASP B 1 74 ? -4.809 -11.609 -1.397 1 98.81 74 ASP B N 1
ATOM 1778 C CA . ASP B 1 74 ? -3.934 -11.883 -2.535 1 98.81 74 ASP B CA 1
ATOM 1779 C C . ASP B 1 74 ? -2.586 -11.18 -2.369 1 98.81 74 ASP B C 1
ATOM 1781 O O . ASP B 1 74 ? -2.51 -9.953 -2.424 1 98.81 74 ASP B O 1
ATOM 1785 N N . LEU B 1 75 ? -1.586 -11.922 -2.098 1 98.88 75 LEU B N 1
ATOM 1786 C CA . LEU B 1 75 ? -0.228 -11.406 -2.227 1 98.88 75 LEU B CA 1
ATOM 1787 C C . LEU B 1 75 ? 0.353 -11.734 -3.598 1 98.88 75 LEU B C 1
ATOM 1789 O O . LEU B 1 75 ? 0.585 -12.906 -3.914 1 98.88 75 LEU B O 1
ATOM 1793 N N . GLN B 1 76 ? 0.588 -10.703 -4.426 1 98.81 76 GLN B N 1
ATOM 1794 C CA . GLN B 1 76 ? 0.957 -10.914 -5.824 1 98.81 76 GLN B CA 1
ATOM 1795 C C . GLN B 1 76 ? 2.414 -10.531 -6.07 1 98.81 76 GLN B C 1
ATOM 1797 O O . GLN B 1 76 ? 2.875 -9.484 -5.609 1 98.81 76 GLN B O 1
ATOM 1802 N N . ILE B 1 77 ? 3.105 -11.414 -6.77 1 98.5 77 ILE B N 1
ATOM 1803 C CA . ILE B 1 77 ? 4.496 -11.227 -7.176 1 98.5 77 ILE B CA 1
ATOM 1804 C C . ILE B 1 77 ? 4.66 -11.641 -8.641 1 98.5 77 ILE B C 1
ATOM 1806 O O . ILE B 1 77 ? 4.34 -12.766 -9.016 1 98.5 77 ILE B O 1
ATOM 1810 N N . ASP B 1 78 ? 5.168 -10.68 -9.453 1 97.88 78 ASP B N 1
ATOM 1811 C CA . ASP B 1 78 ? 5.512 -11.078 -10.812 1 97.88 78 ASP B CA 1
ATOM 1812 C C . ASP B 1 78 ? 6.887 -11.734 -10.859 1 97.88 78 ASP B C 1
ATOM 1814 O O . ASP B 1 78 ? 7.887 -11.133 -10.461 1 97.88 78 ASP B O 1
ATOM 1818 N N . LEU B 1 79 ? 6.898 -12.93 -11.352 1 97.62 79 LEU B N 1
ATOM 1819 C CA . LEU B 1 79 ? 8.125 -13.719 -11.406 1 97.62 79 LEU B CA 1
ATOM 1820 C C . LEU B 1 79 ? 8.93 -13.383 -12.664 1 97.62 79 LEU B C 1
ATOM 1822 O O . LEU B 1 79 ? 10.156 -13.273 -12.602 1 97.62 79 LEU B O 1
ATOM 1826 N N . THR B 1 80 ? 8.289 -13.336 -13.805 1 95.69 80 THR B N 1
ATOM 1827 C CA . THR B 1 80 ? 8.844 -12.828 -15.055 1 95.69 80 THR B CA 1
ATOM 1828 C C . THR B 1 80 ? 7.871 -11.867 -15.734 1 95.69 80 THR B C 1
ATOM 1830 O O . THR B 1 80 ? 6.656 -12.07 -15.68 1 95.69 80 THR B O 1
ATOM 1833 N N . GLY B 1 81 ? 8.516 -10.82 -16.391 1 95.44 81 GLY B N 1
ATOM 1834 C CA . GLY B 1 81 ? 7.688 -9.766 -16.938 1 95.44 81 GLY B CA 1
ATOM 1835 C C . GLY B 1 81 ? 7.195 -8.781 -15.891 1 95.44 81 GLY B C 1
ATOM 1836 O O . GLY B 1 81 ? 7.91 -8.484 -14.93 1 95.44 81 GLY B O 1
ATOM 1837 N N . GLY B 1 82 ? 6.043 -8.188 -16.203 1 96.94 82 GLY B N 1
ATOM 1838 C CA . GLY B 1 82 ? 5.438 -7.207 -15.312 1 96.94 82 GLY B CA 1
ATOM 1839 C C . GLY B 1 82 ? 4.023 -6.832 -15.711 1 96.94 82 GLY B C 1
ATOM 1840 O O . GLY B 1 82 ? 3.672 -6.879 -16.891 1 96.94 82 GLY B O 1
ATOM 1841 N N . GLU B 1 83 ? 3.307 -6.48 -14.75 1 98.25 83 GLU B N 1
ATOM 1842 C CA . GLU B 1 83 ? 1.93 -6.07 -15.008 1 98.25 83 GLU B CA 1
ATOM 1843 C C . GLU B 1 83 ? 1.563 -4.832 -14.195 1 98.25 83 GLU B C 1
ATOM 1845 O O . GLU B 1 83 ? 2.25 -4.492 -13.227 1 98.25 83 GLU B O 1
ATOM 1850 N N . GLY B 1 84 ? 0.516 -4.191 -14.648 1 97.69 84 GLY B N 1
ATOM 1851 C CA . GLY B 1 84 ? -0.123 -3.17 -13.836 1 97.69 84 GLY B CA 1
ATOM 1852 C C . GLY B 1 84 ? -1.239 -3.715 -12.961 1 97.69 84 GLY B C 1
ATOM 1853 O O . GLY B 1 84 ? -1.645 -4.871 -13.117 1 97.69 84 GLY B O 1
ATOM 1854 N N . TRP B 1 85 ? -1.629 -2.906 -12.055 1 98.31 85 TRP B N 1
ATOM 1855 C CA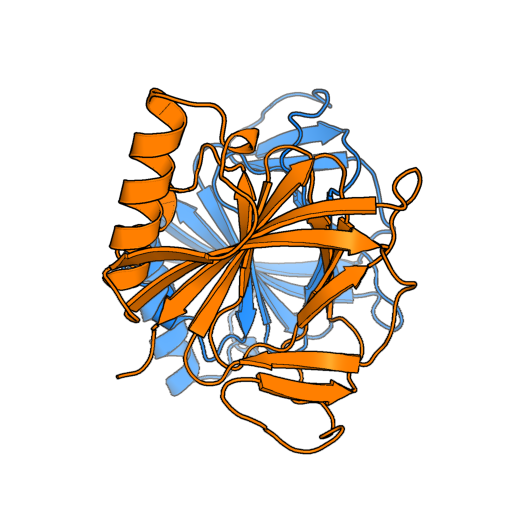 . TRP B 1 85 ? -2.766 -3.229 -11.195 1 98.31 85 TRP B CA 1
ATOM 1856 C C . TRP B 1 85 ? -3.482 -1.961 -10.742 1 98.31 85 TRP B C 1
ATOM 1858 O O . TRP B 1 85 ? -2.936 -0.861 -10.844 1 98.31 85 TRP B O 1
ATOM 1868 N N . GLY B 1 86 ? -4.719 -2.084 -10.344 1 98.44 86 GLY B N 1
ATOM 1869 C CA . GLY B 1 86 ? -5.531 -1.015 -9.789 1 98.44 86 GLY B CA 1
ATOM 1870 C C . GLY B 1 86 ? -6.168 -1.378 -8.461 1 98.44 86 GLY B C 1
ATOM 1871 O O . GLY B 1 86 ? -6.277 -2.559 -8.117 1 98.44 86 GLY B O 1
ATOM 1872 N N . TYR B 1 87 ? -6.496 -0.402 -7.727 1 98.56 87 TYR B N 1
ATOM 1873 C CA . TYR B 1 87 ? -7.07 -0.541 -6.395 1 98.56 87 TYR B CA 1
ATOM 1874 C C . TYR B 1 87 ? -7.957 0.651 -6.059 1 98.56 87 TYR B C 1
ATOM 1876 O O . TYR B 1 87 ? -7.676 1.779 -6.469 1 98.56 87 TYR B O 1
ATOM 1884 N N . THR B 1 88 ? -9.039 0.362 -5.289 1 98.12 88 THR B N 1
ATOM 1885 C CA . THR B 1 88 ? -9.844 1.463 -4.777 1 98.12 88 THR B CA 1
ATOM 1886 C C . THR B 1 88 ? -10.484 1.092 -3.443 1 98.12 88 THR B C 1
ATOM 1888 O O . THR B 1 88 ? -10.648 -0.091 -3.137 1 98.12 88 THR B O 1
ATOM 1891 N N . THR B 1 89 ? -10.75 2.113 -2.641 1 96.88 89 THR B N 1
ATOM 1892 C CA . THR B 1 89 ? -11.477 1.924 -1.388 1 96.88 89 THR B CA 1
ATOM 1893 C C . THR B 1 89 ? -12.945 2.289 -1.553 1 96.88 89 THR B C 1
ATOM 1895 O O . THR B 1 89 ? -13.734 2.152 -0.614 1 96.88 89 THR B O 1
ATOM 1898 N N . LEU B 1 90 ? -13.273 2.76 -2.709 1 94.62 90 LEU B N 1
ATOM 1899 C CA . LEU B 1 90 ? -14.68 3.035 -2.988 1 94.62 90 LEU B CA 1
ATOM 1900 C C . LEU B 1 90 ? -15.477 1.738 -3.111 1 94.62 90 LEU B C 1
ATOM 1902 O O . LEU B 1 90 ? -14.961 0.731 -3.596 1 94.62 90 LEU B O 1
ATOM 1906 N N . PRO B 1 91 ? -16.688 1.705 -2.689 1 91.06 91 PRO B N 1
ATOM 1907 C CA . PRO B 1 91 ? -17.453 0.457 -2.68 1 91.06 91 PRO B CA 1
ATOM 1908 C C . PRO B 1 91 ? -17.688 -0.098 -4.082 1 91.06 91 PRO B C 1
ATOM 1910 O O . PRO B 1 91 ? -17.703 -1.316 -4.273 1 91.06 91 PRO B O 1
ATOM 1913 N N . GLY B 1 92 ? -17.844 0.751 -5.027 1 93.5 92 GLY B N 1
ATOM 1914 C CA . GLY B 1 92 ? -18.125 0.317 -6.387 1 93.5 92 GLY B CA 1
ATOM 1915 C C . GLY B 1 92 ? -19.531 -0.218 -6.566 1 93.5 92 GLY B C 1
ATOM 1916 O O . GLY B 1 92 ? -20.328 -0.241 -5.617 1 93.5 92 GLY B O 1
ATOM 1917 N N . GLU B 1 93 ? -19.859 -0.613 -7.82 1 95.69 93 GLU B N 1
ATOM 1918 C CA . GLU B 1 93 ? -21.125 -1.228 -8.188 1 95.69 93 GLU B CA 1
ATOM 1919 C C . GLU B 1 93 ? -20.953 -2.697 -8.555 1 95.69 93 GLU B C 1
ATOM 1921 O O . GLU B 1 93 ? -20.031 -3.049 -9.289 1 95.69 93 GLU B O 1
ATOM 1926 N N . GLU B 1 94 ? -21.859 -3.488 -7.961 1 93 94 GLU B N 1
ATOM 1927 C CA . GLU B 1 94 ? -21.734 -4.922 -8.219 1 93 94 GLU B CA 1
ATOM 1928 C C . GLU B 1 94 ? -21.812 -5.215 -9.719 1 93 94 GLU B C 1
ATOM 1930 O O . GLU B 1 94 ? -22.625 -4.637 -10.43 1 93 94 GLU B O 1
ATOM 1935 N N . ALA B 1 95 ? -20.844 -5.938 -10.078 1 89.88 95 ALA B N 1
ATOM 1936 C CA . ALA B 1 95 ? -20.75 -6.316 -11.492 1 89.88 95 ALA B CA 1
ATOM 1937 C C . ALA B 1 95 ? -20.781 -7.832 -11.656 1 89.88 95 ALA B C 1
ATOM 1939 O O . ALA B 1 95 ? -19.75 -8.438 -11.992 1 89.88 95 ALA B O 1
ATOM 1940 N N . GLY B 1 96 ? -21.859 -8.562 -11.352 1 87.31 96 GLY B N 1
ATOM 1941 C CA . GLY B 1 96 ? -22.016 -10 -11.508 1 87.31 96 GLY B CA 1
ATOM 1942 C C . GLY B 1 96 ? -22.219 -10.727 -10.195 1 87.31 96 GLY B C 1
ATOM 1943 O O . GLY B 1 96 ? -22.344 -10.094 -9.141 1 87.31 96 GLY B O 1
ATOM 1944 N N . GLU B 1 97 ? -22.203 -12.062 -10.297 1 87.81 97 GLU B N 1
ATOM 1945 C CA . GLU B 1 97 ? -22.453 -12.883 -9.109 1 87.81 97 GLU B CA 1
ATOM 1946 C C . GLU B 1 97 ? -21.156 -13.25 -8.398 1 87.81 97 GLU B C 1
ATOM 1948 O O . GLU B 1 97 ? -20.125 -13.422 -9.047 1 87.81 97 GLU B O 1
ATOM 1953 N N . PHE B 1 98 ? -21.266 -13.25 -7.133 1 86.81 98 PHE B N 1
ATOM 1954 C CA . PHE B 1 98 ? -20.172 -13.766 -6.309 1 86.81 98 PHE B CA 1
ATOM 1955 C C . PHE B 1 98 ? -20.125 -15.289 -6.391 1 86.81 98 PHE B C 1
ATOM 1957 O O . PHE B 1 98 ? -21.125 -15.969 -6.148 1 86.81 98 PHE B O 1
ATOM 1964 N N . THR B 1 99 ? -19.062 -15.859 -6.824 1 89.75 99 THR B N 1
ATOM 1965 C CA . THR B 1 99 ? -18.859 -17.297 -6.945 1 89.75 99 THR B CA 1
ATOM 1966 C C . THR B 1 99 ? -17.609 -17.734 -6.188 1 89.75 99 THR B C 1
ATOM 1968 O O . THR B 1 99 ? -16.516 -17.234 -6.438 1 89.75 99 THR B O 1
ATOM 1971 N N . GLY B 1 100 ? -17.875 -18.672 -5.301 1 91.88 100 GLY B N 1
ATOM 1972 C CA . GLY B 1 100 ? -16.734 -19.109 -4.512 1 91.88 100 GLY B CA 1
ATOM 1973 C C . GLY B 1 100 ? -16.203 -18.031 -3.584 1 91.88 100 GLY B C 1
ATOM 1974 O O . GLY B 1 100 ? -16.906 -17.594 -2.674 1 91.88 100 GLY B O 1
ATOM 1975 N N . ASP B 1 101 ? -14.953 -17.547 -3.918 1 95.81 101 ASP B N 1
ATOM 1976 C CA . ASP B 1 101 ? -14.312 -16.547 -3.066 1 95.81 101 ASP B CA 1
ATOM 1977 C C . ASP B 1 101 ? -14.18 -15.211 -3.795 1 95.81 101 ASP B C 1
ATOM 1979 O O . ASP B 1 101 ? -13.609 -14.266 -3.256 1 95.81 101 ASP B O 1
ATOM 1983 N N . ILE B 1 102 ? -14.766 -15.148 -4.992 1 96.44 102 ILE B N 1
ATOM 1984 C CA . ILE B 1 102 ? -14.43 -13.969 -5.789 1 96.44 102 ILE B CA 1
ATOM 1985 C C . ILE B 1 102 ? -15.711 -13.266 -6.234 1 96.44 102 ILE B C 1
ATOM 1987 O O . ILE B 1 102 ? -16.688 -13.922 -6.59 1 96.44 102 ILE B O 1
ATOM 1991 N N . GLY B 1 103 ? -15.781 -11.977 -6.125 1 96.44 103 GLY B N 1
ATOM 1992 C CA . GLY B 1 103 ? -16.797 -11.094 -6.688 1 96.44 103 GLY B CA 1
ATOM 1993 C C . GLY B 1 103 ? -16.203 -9.961 -7.512 1 96.44 103 GLY B C 1
ATOM 1994 O O . GLY B 1 103 ? -14.992 -9.766 -7.531 1 96.44 103 GLY B O 1
ATOM 1995 N N . PHE B 1 104 ? -17.125 -9.258 -8.25 1 97.12 104 PHE B N 1
ATOM 1996 C CA . PHE B 1 104 ? -16.672 -8.188 -9.125 1 97.12 104 PHE B CA 1
ATOM 1997 C C . PHE B 1 104 ? -17.516 -6.934 -8.922 1 97.12 104 PHE B C 1
ATOM 1999 O O . PHE B 1 104 ? -18.719 -7.023 -8.688 1 97.12 104 PHE B O 1
ATOM 2006 N N . ARG B 1 105 ? -16.828 -5.867 -8.992 1 97.19 105 ARG B N 1
ATOM 2007 C CA . ARG B 1 105 ? -17.484 -4.562 -8.984 1 97.19 105 ARG B CA 1
ATOM 2008 C C . ARG B 1 105 ? -16.828 -3.613 -9.977 1 97.19 105 ARG B C 1
ATOM 2010 O O . ARG B 1 105 ? -15.703 -3.842 -10.406 1 97.19 105 ARG B O 1
ATOM 2017 N N . THR B 1 106 ? -17.625 -2.598 -10.383 1 97.69 106 THR B N 1
ATOM 2018 C CA . THR B 1 106 ? -17.062 -1.542 -11.227 1 97.69 106 THR B CA 1
ATOM 2019 C C . THR B 1 106 ? -16.812 -0.28 -10.406 1 97.69 106 THR B C 1
ATOM 2021 O O . THR B 1 106 ? -17.672 0.169 -9.656 1 97.69 106 THR B O 1
ATOM 2024 N N . SER B 1 107 ? -15.664 0.195 -10.508 1 97 107 SER B N 1
ATOM 2025 C CA . SER B 1 107 ? -15.219 1.42 -9.852 1 97 107 SER B CA 1
ATOM 2026 C C . SER B 1 107 ? -13.938 1.955 -10.484 1 97 107 SER B C 1
ATOM 2028 O O . SER B 1 107 ? -13.117 1.185 -10.984 1 97 107 SER B O 1
ATOM 2030 N N . PRO B 1 108 ? -13.758 3.312 -10.5 1 95.31 108 PRO B N 1
ATOM 2031 C CA . PRO B 1 108 ? -12.445 3.812 -10.914 1 95.31 108 PRO B CA 1
ATOM 2032 C C . PRO B 1 108 ? -11.352 3.488 -9.906 1 95.31 108 PRO B C 1
ATOM 2034 O O . PRO B 1 108 ? -11.617 3.389 -8.703 1 95.31 108 PRO B O 1
ATOM 2037 N N . ASP B 1 109 ? -10.125 3.377 -10.422 1 96.56 109 ASP B N 1
ATOM 2038 C CA . ASP B 1 109 ? -8.992 3.162 -9.523 1 96.56 109 ASP B CA 1
ATOM 2039 C C . ASP B 1 109 ? -8.703 4.41 -8.695 1 96.56 109 ASP B C 1
ATOM 2041 O O . ASP B 1 109 ? -8.773 5.531 -9.203 1 96.56 109 ASP B O 1
ATOM 2045 N N . ALA B 1 110 ? -8.445 4.195 -7.461 1 97 110 ALA B N 1
ATOM 2046 C CA . ALA B 1 110 ? -7.887 5.262 -6.633 1 97 110 ALA B CA 1
ATOM 2047 C C . ALA B 1 110 ? -6.367 5.176 -6.57 1 97 110 ALA B C 1
ATOM 2049 O O . ALA B 1 110 ? -5.691 6.18 -6.32 1 97 110 ALA B O 1
ATOM 2050 N N . VAL B 1 111 ? -5.836 4.004 -6.664 1 98.06 111 VAL B N 1
ATOM 2051 C CA . VAL B 1 111 ? -4.41 3.701 -6.672 1 98.06 111 VAL B CA 1
ATOM 2052 C C . VAL B 1 111 ? -4.082 2.77 -7.836 1 98.06 111 VAL B C 1
ATOM 2054 O O . VAL B 1 111 ? -4.844 1.847 -8.133 1 98.06 111 VAL B O 1
ATOM 2057 N N . SER B 1 112 ? -3.035 3.014 -8.477 1 98 112 SER B N 1
ATOM 2058 C CA . SER B 1 112 ? -2.539 2.127 -9.523 1 98 112 SER B CA 1
ATOM 2059 C C . SER B 1 112 ? -1.028 1.94 -9.422 1 98 112 SER B C 1
ATOM 2061 O O . SER B 1 112 ? -0.323 2.818 -8.922 1 98 112 SER B O 1
ATOM 2063 N N . GLY B 1 113 ? -0.587 0.83 -9.812 1 97.81 113 GLY B N 1
ATOM 2064 C CA . GLY B 1 113 ? 0.841 0.564 -9.758 1 97.81 113 GLY B CA 1
ATOM 2065 C C . GLY B 1 113 ? 1.284 -0.537 -10.703 1 97.81 113 GLY B C 1
ATOM 2066 O O . GLY B 1 113 ? 0.478 -1.064 -11.469 1 97.81 113 GLY B O 1
ATOM 2067 N N . THR B 1 114 ? 2.59 -0.747 -10.656 1 97.25 114 THR B N 1
ATOM 2068 C CA . THR B 1 114 ? 3.176 -1.8 -11.484 1 97.25 114 THR B CA 1
ATOM 2069 C C . THR B 1 114 ? 3.971 -2.777 -10.625 1 97.25 114 THR B C 1
ATOM 2071 O O . THR B 1 114 ? 4.441 -2.422 -9.539 1 97.25 114 THR B O 1
ATOM 2074 N N . LEU B 1 115 ? 4.07 -4.012 -11.117 1 97.25 115 LEU B N 1
ATOM 2075 C CA . LEU B 1 115 ? 4.891 -5.078 -10.555 1 97.25 115 LEU B CA 1
ATOM 2076 C C . LEU B 1 115 ? 5.984 -5.496 -11.531 1 97.25 115 LEU B C 1
ATOM 2078 O O . LEU B 1 115 ? 6.016 -5.031 -12.672 1 97.25 115 LEU B O 1
ATOM 2082 N N . GLY B 1 116 ? 6.934 -6.445 -11.117 1 93.12 116 GLY B N 1
ATOM 2083 C CA . GLY B 1 116 ? 8 -6.941 -11.969 1 93.12 116 GLY B CA 1
ATOM 2084 C C . GLY B 1 116 ? 9.359 -6.375 -11.609 1 93.12 116 GLY B C 1
ATOM 2085 O O . GLY B 1 116 ? 10.375 -6.777 -12.18 1 93.12 116 GLY B O 1
ATOM 2086 N N . GLU B 1 117 ? 9.602 -5.547 -10.719 1 90.56 117 GLU B N 1
ATOM 2087 C CA . GLU B 1 117 ? 10.859 -4.953 -10.273 1 90.56 117 GLU B CA 1
ATOM 2088 C C . GLU B 1 117 ? 11.133 -5.293 -8.805 1 90.56 117 GLU B C 1
ATOM 2090 O O . GLU B 1 117 ? 11.617 -4.449 -8.047 1 90.56 117 GLU B O 1
ATOM 2095 N N . GLY B 1 118 ? 10.828 -6.594 -8.531 1 93.69 118 GLY B N 1
ATOM 2096 C CA . GLY B 1 118 ? 11.102 -7.07 -7.184 1 93.69 118 GLY B CA 1
ATOM 2097 C C . GLY B 1 118 ? 10.117 -6.562 -6.152 1 93.69 118 GLY B C 1
ATOM 2098 O O . GLY B 1 118 ? 10.398 -6.566 -4.953 1 93.69 118 GLY B O 1
ATOM 2099 N N . ARG B 1 119 ? 8.969 -6.105 -6.629 1 97.06 119 ARG B N 1
ATOM 2100 C CA . ARG B 1 119 ? 7.93 -5.613 -5.734 1 97.06 119 ARG B CA 1
ATOM 2101 C C . ARG B 1 119 ? 6.832 -6.652 -5.539 1 97.06 119 ARG B C 1
ATOM 2103 O O . ARG B 1 119 ? 6.703 -7.582 -6.344 1 97.06 119 ARG B O 1
ATOM 2110 N N . PHE B 1 120 ? 6.129 -6.512 -4.453 1 98.62 120 PHE B N 1
ATOM 2111 C CA . PHE B 1 120 ? 4.875 -7.227 -4.25 1 98.62 120 PHE B CA 1
ATOM 2112 C C . PHE B 1 120 ? 3.736 -6.254 -3.969 1 98.62 120 PHE B C 1
ATOM 2114 O O . PHE B 1 120 ? 3.975 -5.09 -3.637 1 98.62 120 PHE B O 1
ATOM 2121 N N . VAL B 1 121 ? 2.553 -6.703 -4.156 1 98.88 121 VAL B N 1
ATOM 2122 C CA . VAL B 1 121 ? 1.356 -6.008 -3.691 1 98.88 121 VAL B CA 1
ATOM 2123 C C . VAL B 1 121 ? 0.447 -6.98 -2.945 1 98.88 121 VAL B C 1
ATOM 2125 O O . VAL B 1 121 ? 0.33 -8.148 -3.328 1 98.88 121 VAL B O 1
ATOM 2128 N N . LEU B 1 122 ? -0.083 -6.594 -1.86 1 98.88 122 LEU B N 1
ATOM 2129 C CA . LEU B 1 122 ? -0.994 -7.359 -1.016 1 98.88 122 LEU B CA 1
ATOM 2130 C C . LEU B 1 122 ? -2.357 -6.684 -0.937 1 98.88 122 LEU B C 1
ATOM 2132 O O . LEU B 1 122 ? -2.457 -5.523 -0.538 1 98.88 122 LEU B O 1
ATOM 2136 N N . PHE B 1 123 ? -3.381 -7.406 -1.398 1 98.81 123 PHE B N 1
ATOM 2137 C CA . PHE B 1 123 ? -4.766 -6.969 -1.251 1 98.81 123 PHE B CA 1
ATOM 2138 C C . PHE B 1 123 ? -5.488 -7.809 -0.204 1 98.81 123 PHE B C 1
ATOM 2140 O O . PHE B 1 123 ? -5.543 -9.039 -0.314 1 98.81 123 PHE B O 1
ATOM 2147 N N . PHE B 1 124 ? -6.078 -7.188 0.771 1 98.38 124 PHE B N 1
ATOM 2148 C CA . PHE B 1 124 ? -6.801 -7.883 1.828 1 98.38 124 PHE B CA 1
ATOM 2149 C C . PHE B 1 124 ? -8.203 -8.266 1.362 1 98.38 124 PHE B C 1
ATOM 2151 O O . PHE B 1 124 ? -8.688 -7.746 0.355 1 98.38 124 PHE B O 1
ATOM 2158 N N . PRO B 1 125 ? -8.836 -9.242 2.092 1 97.5 125 PRO B N 1
ATOM 2159 C CA . PRO B 1 125 ? -10.219 -9.586 1.751 1 97.5 125 PRO B CA 1
ATOM 2160 C C . PRO B 1 125 ? -11.133 -8.367 1.688 1 97.5 125 PRO B C 1
ATOM 2162 O O . PRO B 1 125 ? -11.031 -7.469 2.525 1 97.5 125 PRO B O 1
ATOM 2165 N N . GLY B 1 126 ? -11.977 -8.367 0.66 1 96.06 126 GLY B N 1
ATOM 2166 C CA . GLY B 1 126 ? -12.945 -7.293 0.506 1 96.06 126 GLY B CA 1
ATOM 2167 C C . GLY B 1 126 ? -12.422 -6.133 -0.323 1 96.06 126 GLY B C 1
ATOM 2168 O O . GLY B 1 126 ? -13.203 -5.301 -0.792 1 96.06 126 GLY B O 1
ATOM 2169 N N . GLU B 1 127 ? -11.117 -6.043 -0.517 1 97.56 127 GLU B N 1
ATOM 2170 C CA . GLU B 1 127 ? -10.531 -4.914 -1.229 1 97.56 127 GLU B CA 1
ATOM 2171 C C . GLU B 1 127 ? -10.68 -5.078 -2.74 1 97.56 127 GLU B C 1
ATOM 2173 O O . GLU B 1 127 ? -10.258 -6.094 -3.301 1 97.56 127 GLU B O 1
ATOM 2178 N N . LEU B 1 128 ? -11.25 -4.066 -3.35 1 98.19 128 LEU B N 1
ATOM 2179 C CA . LEU B 1 128 ? -11.406 -4.059 -4.801 1 98.19 128 LEU B CA 1
ATOM 2180 C C . LEU B 1 128 ? -10.07 -3.809 -5.488 1 98.19 128 LEU B C 1
ATOM 2182 O O . LEU B 1 128 ? -9.375 -2.84 -5.176 1 98.19 128 LEU B O 1
ATOM 2186 N N . HIS B 1 129 ? -9.688 -4.688 -6.359 1 98.62 129 HIS B N 1
ATOM 2187 C CA . HIS B 1 129 ? -8.43 -4.562 -7.086 1 98.62 129 HIS B CA 1
ATOM 2188 C C . HIS B 1 129 ? -8.531 -5.195 -8.469 1 98.62 129 HIS B C 1
ATOM 2190 O O . HIS B 1 129 ? -9.438 -5.98 -8.734 1 98.62 129 HIS B O 1
ATOM 2196 N N . LYS B 1 130 ? -7.711 -4.785 -9.375 1 97.81 130 LYS B N 1
ATOM 2197 C CA . LYS B 1 130 ? -7.625 -5.398 -10.703 1 97.81 130 LYS B CA 1
ATOM 2198 C C . LYS B 1 130 ? -6.18 -5.715 -11.07 1 97.81 130 LYS B C 1
ATOM 2200 O O . LYS B 1 130 ? -5.352 -4.809 -11.18 1 97.81 130 LYS B O 1
ATOM 2205 N N . PRO B 1 131 ? -5.895 -6.977 -11.148 1 97 131 PRO B N 1
ATOM 2206 C CA . PRO B 1 131 ? -4.578 -7.395 -11.641 1 97 131 PRO B CA 1
ATOM 2207 C C . PRO B 1 131 ? -4.516 -7.488 -13.164 1 97 131 PRO B C 1
ATOM 2209 O O . PRO B 1 131 ? -5.52 -7.25 -13.844 1 97 131 PRO B O 1
ATOM 2212 N N . GLY B 1 132 ? -3.391 -7.699 -13.688 1 97.5 132 GLY B N 1
ATOM 2213 C CA . GLY B 1 132 ? -3.225 -8.109 -15.07 1 97.5 132 GLY B CA 1
ATOM 2214 C C . GLY B 1 132 ? -3.311 -6.953 -16.047 1 97.5 132 GLY B C 1
ATOM 2215 O O . GLY B 1 132 ? -3.609 -7.156 -17.234 1 97.5 132 GLY B O 1
ATOM 2216 N N . VAL B 1 133 ? -3.145 -5.777 -15.555 1 97.62 133 VAL B N 1
ATOM 2217 C CA . VAL B 1 133 ? -3.209 -4.621 -16.438 1 97.62 133 VAL B CA 1
ATOM 2218 C C . VAL B 1 133 ? -1.942 -4.547 -17.281 1 97.62 133 VAL B C 1
ATOM 2220 O O . VAL B 1 133 ? -0.832 -4.672 -16.766 1 97.62 133 VAL B O 1
ATOM 2223 N N . ALA B 1 134 ? -2.148 -4.348 -18.531 1 96.56 134 ALA B N 1
ATOM 2224 C CA . ALA B 1 134 ? -1.016 -4.23 -19.438 1 96.56 134 ALA B CA 1
ATOM 2225 C C . ALA B 1 134 ? -0.165 -3.01 -19.109 1 96.56 134 ALA B C 1
ATOM 2227 O O . ALA B 1 134 ? -0.695 -1.958 -18.734 1 96.56 134 ALA B O 1
ATOM 2228 N N . ARG B 1 135 ? 1.137 -3.219 -19.172 1 91.06 135 ARG B N 1
ATOM 2229 C CA . ARG B 1 135 ? 2.031 -2.072 -19.047 1 91.06 135 ARG B CA 1
ATOM 2230 C C . ARG B 1 135 ? 2.986 -1.99 -20.234 1 91.06 135 ARG B C 1
ATOM 2232 O O . ARG B 1 135 ? 3.211 -2.984 -20.922 1 91.06 135 ARG B O 1
ATOM 2239 N N . PRO B 1 136 ? 3.473 -0.755 -20.422 1 87.81 136 PRO B N 1
ATOM 2240 C CA . PRO B 1 136 ? 4.371 -0.598 -21.578 1 87.81 136 PRO B CA 1
ATOM 2241 C C . PRO B 1 136 ? 5.5 -1.626 -21.594 1 87.81 136 PRO B C 1
ATOM 2243 O O . PRO B 1 136 ? 6.176 -1.819 -20.578 1 87.81 136 PRO B O 1
ATOM 2246 N N . GLY B 1 137 ? 5.695 -2.307 -22.672 1 89.38 137 GLY B N 1
ATOM 2247 C CA . GLY B 1 137 ? 6.82 -3.205 -22.875 1 89.38 137 GLY B CA 1
ATOM 2248 C C . GLY B 1 137 ? 6.559 -4.609 -22.375 1 89.38 137 GLY B C 1
ATOM 2249 O O . GLY B 1 137 ? 7.422 -5.484 -22.484 1 89.38 137 GLY B O 1
ATOM 2250 N N . CYS B 1 138 ? 5.41 -4.793 -21.75 1 92.12 138 CYS B N 1
ATOM 2251 C CA . CYS B 1 138 ? 5.094 -6.125 -21.234 1 92.12 138 CYS B CA 1
ATOM 2252 C C . CYS B 1 138 ? 3.707 -6.562 -21.703 1 92.12 138 CYS B C 1
ATOM 2254 O O . CYS B 1 138 ? 2.723 -5.855 -21.484 1 92.12 138 CYS B O 1
ATOM 2256 N N . ALA B 1 139 ? 3.635 -7.707 -22.375 1 90.38 139 ALA B N 1
ATOM 2257 C CA . ALA B 1 139 ? 2.35 -8.227 -22.828 1 90.38 139 ALA B CA 1
ATOM 2258 C C . ALA B 1 139 ? 1.989 -9.516 -22.094 1 90.38 139 ALA B C 1
ATOM 2260 O O . ALA B 1 139 ? 0.843 -9.969 -22.141 1 90.38 139 ALA B O 1
ATOM 2261 N N . HIS B 1 140 ? 3.008 -10.094 -21.5 1 95.75 140 HIS B N 1
ATOM 2262 C CA . HIS B 1 140 ? 2.844 -11.367 -20.812 1 95.75 140 HIS B CA 1
ATOM 2263 C C . HIS B 1 140 ? 3.523 -11.352 -19.453 1 95.75 140 HIS B C 1
ATOM 2265 O O . HIS B 1 140 ? 4.484 -10.609 -19.234 1 95.75 140 HIS B O 1
ATOM 2271 N N . VAL B 1 141 ? 2.951 -12.156 -18.547 1 97.69 141 VAL B N 1
ATOM 2272 C CA . VAL B 1 141 ? 3.559 -12.234 -17.234 1 97.69 141 VAL B CA 1
ATOM 2273 C C . VAL B 1 141 ? 3.482 -13.664 -16.703 1 97.69 141 VAL B C 1
ATOM 2275 O O . VAL B 1 141 ? 2.576 -14.422 -17.062 1 97.69 141 VAL B O 1
ATOM 2278 N N . ARG B 1 142 ? 4.535 -14.109 -16.078 1 97.94 142 ARG B N 1
ATOM 2279 C CA . ARG B 1 142 ? 4.473 -15.227 -15.148 1 97.94 142 ARG B CA 1
ATOM 2280 C C . ARG B 1 142 ? 4.426 -14.742 -13.711 1 97.94 142 ARG B C 1
ATOM 2282 O O . ARG B 1 142 ? 5.344 -14.055 -13.25 1 97.94 142 ARG B O 1
ATOM 2289 N N . LYS B 1 143 ? 3.326 -15.086 -13.055 1 98.38 143 LYS B N 1
ATOM 2290 C CA . LYS B 1 143 ? 3.139 -14.461 -11.75 1 98.38 143 LYS B CA 1
ATOM 2291 C C . LYS B 1 143 ? 2.727 -15.5 -10.703 1 98.38 143 LYS B C 1
ATOM 2293 O O . LYS B 1 143 ? 2.154 -16.531 -11.039 1 98.38 143 LYS B O 1
ATOM 2298 N N . ALA B 1 144 ? 3.09 -15.227 -9.453 1 98.69 144 ALA B N 1
ATOM 2299 C CA . ALA B 1 144 ? 2.615 -15.961 -8.281 1 98.69 144 ALA B CA 1
ATOM 2300 C C . ALA B 1 144 ? 1.573 -15.148 -7.516 1 98.69 144 ALA B C 1
ATOM 2302 O O . ALA B 1 144 ? 1.789 -13.969 -7.223 1 98.69 144 ALA B O 1
ATOM 2303 N N . VAL B 1 145 ? 0.445 -15.719 -7.25 1 98.81 145 VAL B N 1
ATOM 2304 C CA . VAL B 1 145 ? -0.545 -15.18 -6.324 1 98.81 145 VAL B CA 1
ATOM 2305 C C . VAL B 1 145 ? -0.626 -16.062 -5.082 1 98.81 145 VAL B C 1
ATOM 2307 O O . VAL B 1 145 ? -1.104 -17.203 -5.148 1 98.81 145 VAL B O 1
ATOM 2310 N N . ILE B 1 146 ? -0.075 -15.602 -4.016 1 98.88 146 ILE B N 1
ATOM 2311 C CA . ILE B 1 146 ? -0.192 -16.297 -2.74 1 98.88 146 ILE B CA 1
ATOM 2312 C C . ILE B 1 146 ? -1.547 -15.992 -2.107 1 98.88 146 ILE B C 1
ATOM 2314 O O . ILE B 1 146 ? -1.851 -14.836 -1.803 1 98.88 146 ILE B O 1
ATOM 2318 N N . LYS B 1 147 ? -2.318 -17 -1.978 1 98.81 147 LYS B N 1
ATOM 2319 C CA . LYS B 1 147 ? -3.627 -16.922 -1.335 1 98.81 147 LYS B CA 1
ATOM 2320 C C . LYS B 1 147 ? -3.52 -17.172 0.167 1 98.81 147 LYS B C 1
ATOM 2322 O O . LYS B 1 147 ? -3.016 -18.203 0.593 1 98.81 147 LYS B O 1
ATOM 2327 N N . ILE B 1 148 ? -3.936 -16.219 0.929 1 98.88 148 ILE B N 1
ATOM 2328 C CA . ILE B 1 148 ? -3.807 -16.266 2.381 1 98.88 148 ILE B CA 1
ATOM 2329 C C . ILE B 1 148 ? -5.188 -16.141 3.025 1 98.88 148 ILE B C 1
ATOM 2331 O O . ILE B 1 148 ? -5.816 -15.086 2.971 1 98.88 148 ILE B O 1
ATOM 2335 N N . ARG B 1 149 ? -5.641 -17.172 3.627 1 98.62 149 ARG B N 1
ATOM 2336 C CA . ARG B 1 149 ? -6.941 -17.141 4.289 1 98.62 149 ARG B CA 1
ATOM 2337 C C . ARG B 1 149 ? -6.91 -16.219 5.504 1 98.62 149 ARG B C 1
ATOM 2339 O O . ARG B 1 149 ? -6.121 -16.422 6.426 1 98.62 149 ARG B O 1
ATOM 2346 N N . MET B 1 150 ? -7.68 -15.18 5.512 1 96.69 150 MET B N 1
ATOM 2347 C CA . MET B 1 150 ? -7.699 -14.219 6.613 1 96.69 150 MET B CA 1
ATOM 2348 C C . MET B 1 150 ? -8.938 -14.422 7.484 1 96.69 150 MET B C 1
ATOM 2350 O O . MET B 1 150 ? -8.953 -14 8.648 1 96.69 150 MET B O 1
ATOM 2354 N N . GLU B 1 151 ? -10.047 -14.695 6.961 1 83.62 151 GLU B N 1
ATOM 2355 C CA . GLU B 1 151 ? -11.273 -14.93 7.727 1 83.62 151 GLU B CA 1
ATOM 2356 C C . GLU B 1 151 ? -11.508 -16.422 7.953 1 83.62 151 GLU B C 1
ATOM 2358 O O . GLU B 1 151 ? -11.109 -17.25 7.129 1 83.62 151 GLU B O 1
ATOM 2363 N N . ASP B 1 152 ? -11.844 -16.812 9.297 1 63.06 152 ASP B N 1
ATOM 2364 C CA . ASP B 1 152 ? -12.172 -18.203 9.617 1 63.06 152 ASP B CA 1
ATOM 2365 C C . ASP B 1 152 ? -13.438 -18.641 8.883 1 63.06 152 ASP B C 1
ATOM 2367 O O . ASP B 1 152 ? -14.312 -17.828 8.594 1 63.06 152 ASP B O 1
#

Organism: NCBI:txid853

Nearest PDB structures (foldseek):
  4bxf-assembly1_B  TM=6.905E-01  e=2.615E-04  Homo sapiens
  2xdv-assembly1_A  TM=6.678E-01  e=2.615E-04  Homo sapiens
  4bxf-assembly1_A  TM=6.816E-01  e=3.098E-04  Homo sapiens
  4ccl-assembly1_B  TM=6.188E-01  e=9.596E-04  Escherichia coli
  4ccl-assembly1_A  TM=5.982E-01  e=1.137E-03  Escherichia coli

Solvent-accessible surface area (backbone atoms only — not comparable to full-atom values): 15355 Å² total; per-residue (Å²): 68,38,42,43,42,54,92,51,54,73,62,61,43,73,62,36,74,39,53,36,52,50,48,51,50,52,53,55,45,47,74,77,39,60,71,66,67,60,62,79,39,79,46,74,74,51,65,86,40,20,30,31,41,24,47,73,45,74,41,36,76,82,72,44,66,21,36,27,25,69,38,35,22,42,39,38,33,40,54,41,54,28,34,21,34,35,27,32,82,66,85,53,40,82,53,71,74,71,54,97,51,39,34,32,24,37,44,74,66,40,28,38,35,58,41,37,82,57,29,35,40,35,38,51,51,65,42,38,29,28,74,47,16,47,36,94,96,27,58,45,31,34,32,36,37,35,38,23,41,73,57,136,68,38,43,42,42,54,92,52,54,74,62,62,45,72,62,38,73,41,54,35,51,50,48,52,49,51,52,56,46,49,75,76,38,60,72,65,67,61,62,79,38,78,45,72,74,51,65,85,40,21,31,33,40,25,48,74,44,74,43,36,76,82,73,43,67,21,35,26,23,70,38,35,22,40,37,37,34,41,56,40,54,28,33,20,33,36,28,32,81,68,85,54,40,80,53,72,75,72,52,97,51,40,36,31,24,38,43,73,65,42,30,39,34,58,41,38,81,58,30,34,38,36,39,50,52,66,42,37,29,28,75,46,17,46,35,92,97,26,60,45,31,32,31,37,38,35,37,24,41,71,59,135

Foldseek 3Di:
DDKDFLVCLCVPPPPAPLSNLVNVVVVVCVVVDQPLPDDAAWDDSDPPQKIKHKDKDFFDADFQKWKFFAFWKWKKAFRAFKWKKFWDPDLAAWDDDDDDGMGIGGDDGPDMDMHDPRMIDIDDGSTTMGIRHDDPPGGMTTMMIMIHGGDD/DDKDFLVCLCVPPPPAPLSNLVNVVVVVCVVVDQPLPDDAAWADSDPPQKIKHKDKDFFDADFQKWKFFAFWKWKKAFRAFKWKKFWDPDLAAWDDDDDDGMGIGGDDGPDMDMHDPRMIDIDDGPTTMGIRHDDPPGGMTTMMIMIHGGDD

pLDDT: mean 96.21, std 3.95, range [63.06, 98.88]

InterPro domains:
  IPR004375 NanQ anomerase/TabA/YiaL family [PF04074] (1-149)
  IPR004375 NanQ anomerase/TabA/YiaL family [PTHR34986] (1-150)
  IPR004375 NanQ anomerase/TabA/YiaL family [TIGR00022] (1-151)
  IPR037012 NanQ anomerase/TabA/YiaL superfamily [G3DSA:2.60.120.370] (1-151)